Pr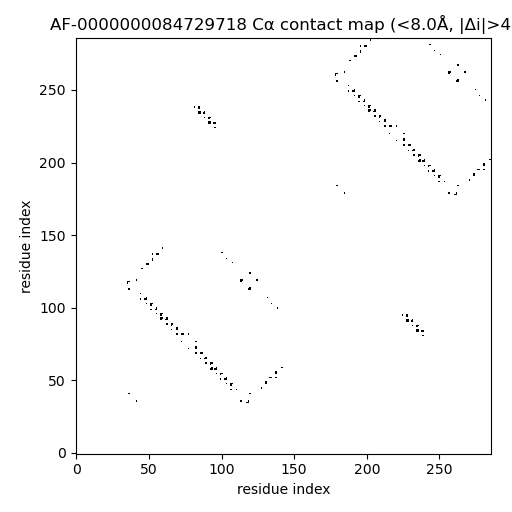otein AF-0000000084729718 (afdb_homodimer)

pLDDT: mean 76.55, std 30.05, range [16.41, 98.81]

Solvent-accessible surface area (backbone atoms only — not comparable to full-atom values): 17019 Å² total; per-residue (Å²): 138,79,84,76,80,74,84,77,83,73,92,72,80,71,90,78,76,82,71,76,77,74,75,77,73,74,69,75,66,72,71,61,76,75,65,48,57,49,77,63,51,50,50,52,52,51,52,52,48,53,48,42,46,50,51,46,49,50,44,51,52,51,31,50,53,47,48,53,47,47,55,52,39,56,73,69,65,56,56,68,68,56,52,52,38,46,50,50,32,36,51,40,40,51,67,60,40,62,62,48,51,51,52,41,52,53,53,51,50,54,52,51,53,36,50,75,70,61,43,58,50,81,88,46,46,63,61,50,51,53,49,52,51,53,43,49,52,61,64,56,66,77,112,139,82,80,77,80,75,82,73,84,81,76,86,81,82,86,83,83,83,75,76,74,75,72,72,69,72,66,74,69,70,73,62,76,76,67,50,58,48,77,62,52,50,49,51,53,52,52,52,47,52,49,42,46,50,52,48,48,51,44,51,51,52,32,49,54,47,49,52,47,46,54,52,40,57,74,70,64,57,54,68,67,55,53,52,39,47,51,50,33,36,52,42,40,53,65,58,40,62,63,46,52,50,54,41,52,53,52,49,51,54,53,49,50,36,50,75,70,60,43,58,50,82,86,46,47,64,60,50,51,54,49,52,52,51,44,51,53,62,62,56,66,77,110

Foldseek 3Di:
DDPPPCPDDDDDDDPDDPPPPPPCPVPPPPVPCPPLCPVVNLVVLLVVLVVLLVQLLVLVVVLVVLVVVLVVCVVVVHDPVVSVVSVVVSVVSVVSHPVSLVVNVVSLVVVVVSVVVVSADPVCVVVNVVSVVSNVVSNPVVD/DDPPPPPDDDDDDDDDDDDPDCPPPVPVPPVPCPPLCPVVNLVVLLVVLVVLLVQLLVLVVVLVVLVVVLVVCVVVVHDPVVSVVSVVVSVVSVVSHPVSLVVNVVSLVVVVVSVVVVSDDPVCVVVNVVSVVSNVVSNPVVD

Radius of gyration: 35.01 Å; Cα contacts (8 Å, |Δi|>4): 135; chains: 2; bounding box: 57×108×87 Å

Nearest PDB structures (foldseek):
  3mxz-assembly1_A  TM=8.195E-01  e=1.813E-03  Arabidopsis thaliana
  6b87-assembly1_A-2  TM=6.129E-01  e=1.663E+00  synthetic construct
  8i4v-assembly1_B  TM=7.128E-01  e=3.639E+00  Saccharomyces cerevisiae S288C
  6b87-assembly2_B-3  TM=5.956E-01  e=2.327E+00  synthetic construct
  3mxz-assembly1_A  TM=8.034E-01  e=2.056E-03  Arabidopsis thaliana

InterPro domains:
  IPR004226 Tubulin binding cofactor A [PF02970] (38-113)
  IPR004226 Tubulin binding cofactor A [PTHR21500] (36-116)
  IPR036126 Tubulin binding cofactor A superfamily [SSF46988] (38-113)

Secondary structure (DSSP, 8-state):
--------------------------------------HHHHHHHHHHHHHHHHHHHHHHHHHHHHHHHHHHHHHTT--HHHHHHHHHHHHHHHTTHHHHHHHHHHHHHHHHHHHHTT-S-HHHHHHHHHHHHHHHHHHHTT-/--------------------------------------HHHHHHHHHHHHHHHHHHHHHHHHHHHHHHHHHHHHHTT--HHHHHHHHHHHHHHHTTHHHHHHHHHHHHHHHHHHHHTT-S-HHHHHHHHHHHHHHHHHHHTT-

Sequence (286 aa):
MGLKLDFSEKQKSEMDSDDKNISSIHFSHSSGSSQAPSARELEIKIGTIKRLIRDLSVYKEELKTEEDRYLKWKEDGEDEYVLRKQKQVINECWRMIPDTERRLAYALEKLRQDQMEGKITEEDIFCVETMVKEAGIVIEHSRMGLKLDFSEKQKSEMDSDDKNISSIHFSHSSGSSQAPSARELEIKIGTIKRLIRDLSVYKEELKTEEDRYLKWKEDGEDEYVLRKQKQVINECWRMIPDTERRLAYALEKLRQDQMEGKITEEDIFCVETMVKEAGIVIEHSR

Structure (mmCIF, N/CA/C/O backbone):
data_AF-0000000084729718-model_v1
#
loop_
_entity.id
_entity.type
_entity.pdbx_description
1 polymer 'Tubulin-specific chaperone A'
#
loop_
_atom_site.group_PDB
_atom_site.id
_atom_site.type_symbol
_atom_site.label_atom_id
_atom_site.label_alt_id
_atom_site.label_comp_id
_atom_site.label_asym_id
_atom_site.label_entity_id
_atom_site.label_seq_id
_atom_site.pdbx_PDB_ins_code
_atom_site.Cartn_x
_atom_site.Cartn_y
_atom_site.Cartn_z
_atom_site.occupancy
_atom_site.B_iso_or_equiv
_atom_site.auth_seq_id
_atom_site.auth_comp_id
_atom_site.auth_asym_id
_atom_site.auth_atom_id
_atom_site.pdbx_PDB_model_num
ATOM 1 N N . MET A 1 1 ? 32.531 3.332 10.992 1 23.2 1 MET A N 1
ATOM 2 C CA . MET A 1 1 ? 33.781 4.055 10.977 1 23.2 1 MET A CA 1
ATOM 3 C C . MET A 1 1 ? 33.625 5.418 10.32 1 23.2 1 MET A C 1
ATOM 5 O O . MET A 1 1 ? 33.594 5.52 9.094 1 23.2 1 MET A O 1
ATOM 9 N N . GLY A 1 2 ? 32.781 6.398 11.039 1 23.17 2 GLY A N 1
ATOM 10 C CA . GLY A 1 2 ? 32 7.57 10.672 1 23.17 2 GLY A CA 1
ATOM 11 C C . GLY A 1 2 ? 32.875 8.781 10.352 1 23.17 2 GLY A C 1
ATOM 12 O O . GLY A 1 2 ? 33.75 9.156 11.141 1 23.17 2 GLY A O 1
ATOM 13 N N . LEU A 1 3 ? 33.156 8.961 9.055 1 21.31 3 LEU A N 1
ATOM 14 C CA . LEU A 1 3 ? 34.031 9.953 8.461 1 21.31 3 LEU A CA 1
ATOM 15 C C . LEU A 1 3 ? 33.656 11.359 8.938 1 21.31 3 LEU A C 1
ATOM 17 O O . LEU A 1 3 ? 32.625 11.891 8.562 1 21.31 3 LEU A O 1
ATOM 21 N N . LYS A 1 4 ? 34.125 11.711 10.172 1 27.23 4 LYS A N 1
ATOM 22 C CA . LYS A 1 4 ? 34 12.938 10.945 1 27.23 4 LYS A CA 1
ATOM 23 C C . LYS A 1 4 ? 34.656 14.117 10.242 1 27.23 4 LYS A C 1
ATOM 25 O O . LYS A 1 4 ? 35.875 14.195 10.195 1 27.23 4 LYS A O 1
ATOM 30 N N . LEU A 1 5 ? 34.188 14.539 8.977 1 23.78 5 LEU A N 1
ATOM 31 C CA . LEU A 1 5 ? 34.75 15.695 8.312 1 23.78 5 LEU A CA 1
ATOM 32 C C . LEU A 1 5 ? 34.719 16.922 9.227 1 23.78 5 LEU A C 1
ATOM 34 O O . LEU A 1 5 ? 33.656 17.281 9.742 1 23.78 5 LEU A O 1
ATOM 38 N N . ASP A 1 6 ? 35.906 17.422 9.781 1 20.91 6 ASP A N 1
ATOM 39 C CA . ASP A 1 6 ? 36.438 18.375 10.734 1 20.91 6 ASP A CA 1
ATOM 40 C C . ASP A 1 6 ? 36.312 19.812 10.211 1 20.91 6 ASP A C 1
ATOM 42 O O . ASP A 1 6 ? 37.219 20.297 9.5 1 20.91 6 ASP A O 1
ATOM 46 N N . PHE A 1 7 ? 35.281 20.125 9.352 1 23.95 7 PHE A N 1
ATOM 47 C CA . PHE A 1 7 ? 35.344 21.469 8.797 1 23.95 7 PHE A CA 1
ATOM 48 C C . PHE A 1 7 ? 35.438 22.516 9.906 1 23.95 7 PHE A C 1
ATOM 50 O O . PHE A 1 7 ? 34.438 22.766 10.602 1 23.95 7 PHE A O 1
ATOM 57 N N . SER A 1 8 ? 36.688 22.656 10.43 1 20.39 8 SER A N 1
ATOM 58 C CA . SER A 1 8 ? 37.188 23.406 11.586 1 20.39 8 SER A CA 1
ATOM 59 C C . SER A 1 8 ? 36.781 24.875 11.508 1 20.39 8 SER A C 1
ATOM 61 O O . SER A 1 8 ? 36.375 25.359 10.438 1 20.39 8 SER A O 1
ATOM 63 N N . GLU A 1 9 ? 37.406 25.859 12.469 1 19.8 9 GLU A N 1
ATOM 64 C CA . GLU A 1 9 ? 37.188 26.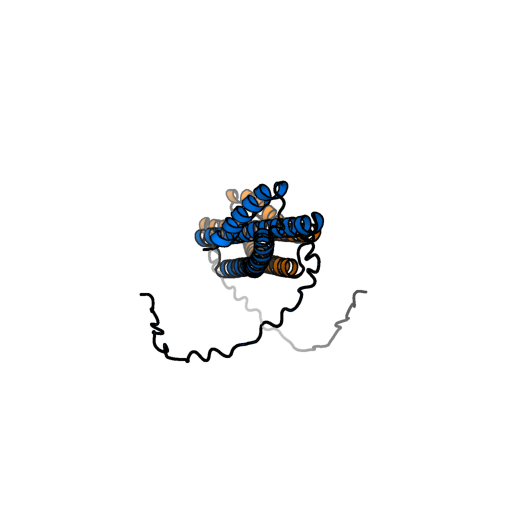766 13.594 1 19.8 9 GLU A CA 1
ATOM 65 C C . GLU A 1 9 ? 37.312 28.219 13.148 1 19.8 9 GLU A C 1
ATOM 67 O O . GLU A 1 9 ? 37 29.125 13.914 1 19.8 9 GLU A O 1
ATOM 72 N N . LYS A 1 10 ? 38 28.438 11.867 1 20.72 10 LYS A N 1
ATOM 73 C CA . LYS A 1 10 ? 38.938 29.531 12.164 1 20.72 10 LYS A CA 1
ATOM 74 C C . LYS A 1 10 ? 38.188 30.828 12.422 1 20.72 10 LYS A C 1
ATOM 76 O O . LYS A 1 10 ? 38.531 31.594 13.305 1 20.72 10 LYS A O 1
ATOM 81 N N . GLN A 1 11 ? 37.312 31.453 11.531 1 19.12 11 GLN A N 1
ATOM 82 C CA . GLN A 1 11 ? 37.594 32.844 11.188 1 19.12 11 GLN A CA 1
ATOM 83 C C . GLN A 1 11 ? 36.844 33.781 12.133 1 19.12 11 GLN A C 1
ATOM 85 O O . GLN A 1 11 ? 35.625 33.938 12.047 1 19.12 11 GLN A O 1
ATOM 90 N N . LYS A 1 12 ? 37.5 34.031 13.375 1 22.78 12 LYS A N 1
ATOM 91 C CA . LYS A 1 12 ? 36.906 34.719 14.5 1 22.78 12 LYS A CA 1
ATOM 92 C C . LYS A 1 12 ? 36.719 36.219 14.188 1 22.78 12 LYS A C 1
ATOM 94 O O . LYS A 1 12 ? 35.688 36.812 14.547 1 22.78 12 LYS A O 1
ATOM 99 N N . SER A 1 13 ? 37.656 36.906 13.43 1 20.8 13 SER A N 1
ATOM 100 C CA . SER A 1 13 ? 38.094 37.969 14.297 1 20.8 13 SER A CA 1
ATOM 101 C C . SER A 1 13 ? 37.062 39.094 14.375 1 20.8 13 SER A C 1
ATOM 103 O O . SER A 1 13 ? 36.625 39.469 15.469 1 20.8 13 SER A O 1
ATOM 105 N N . GLU A 1 14 ? 37.5 40.438 14.039 1 23.14 14 GLU A N 1
ATOM 106 C CA . GLU A 1 14 ? 37.719 41.688 14.805 1 23.14 14 GLU A CA 1
ATOM 107 C C . GLU A 1 14 ? 36.594 42.688 14.539 1 23.14 14 GLU A C 1
ATOM 109 O O . GLU A 1 14 ? 36.531 43.75 15.148 1 23.14 14 GLU A O 1
ATOM 114 N N . MET A 1 15 ? 35.531 42.375 13.734 1 24.39 15 MET A N 1
ATOM 115 C CA . MET A 1 15 ? 35.062 43.625 13.203 1 24.39 15 MET A CA 1
ATOM 116 C C . MET A 1 15 ? 34.5 44.531 14.32 1 24.39 15 MET A C 1
ATOM 118 O O . MET A 1 15 ? 33.75 44.062 15.172 1 24.39 15 MET A O 1
ATOM 122 N N . ASP A 1 16 ? 35.188 45.812 14.375 1 23.05 16 ASP A N 1
ATOM 123 C CA . ASP A 1 16 ? 35.188 47 15.203 1 23.05 16 ASP A CA 1
ATOM 124 C C . ASP A 1 16 ? 33.781 47.625 15.266 1 23.05 16 ASP A C 1
ATOM 126 O O . ASP A 1 16 ? 32.969 47.406 14.383 1 23.05 16 ASP A O 1
ATOM 130 N N . SER A 1 17 ? 33.625 48.344 16.359 1 23.45 17 SER A N 1
ATOM 131 C CA . SER A 1 17 ? 32.625 48.844 17.312 1 23.45 17 SER A CA 1
ATOM 132 C C . SER A 1 17 ? 31.875 50.062 16.766 1 23.45 17 SER A C 1
ATOM 134 O O . SER A 1 17 ? 31.406 50.906 17.516 1 23.45 17 SER A O 1
ATOM 136 N N . ASP A 1 18 ? 32.031 50.438 15.344 1 23.52 18 ASP A N 1
ATOM 137 C CA . ASP A 1 18 ? 31.641 51.844 15.289 1 23.52 18 ASP A CA 1
ATOM 138 C C . ASP A 1 18 ? 30.188 52.031 15.719 1 23.52 18 ASP A C 1
ATOM 140 O O . ASP A 1 18 ? 29.297 51.312 15.227 1 23.52 18 ASP A O 1
ATOM 144 N N . ASP A 1 19 ? 30.094 52.656 16.844 1 22.61 19 ASP A N 1
ATOM 145 C CA . ASP A 1 19 ? 28.953 53.031 17.672 1 22.61 19 ASP A CA 1
ATOM 146 C C . ASP A 1 19 ? 28.047 54.031 16.938 1 22.61 19 ASP A C 1
ATOM 148 O O . ASP A 1 19 ? 28.141 55.25 17.125 1 22.61 19 ASP A O 1
ATOM 152 N N . LYS A 1 20 ? 28.094 54.062 15.477 1 27.88 20 LYS A N 1
ATOM 153 C CA . LYS A 1 20 ? 27.328 55.25 15.039 1 27.88 20 LYS A CA 1
ATOM 154 C C . LYS A 1 20 ? 25.969 55.312 15.711 1 27.88 20 LYS A C 1
ATOM 156 O O . LYS A 1 20 ? 25.359 54.25 15.977 1 27.88 20 LYS A O 1
ATOM 161 N N . ASN A 1 21 ? 25.703 56.406 16.312 1 27.84 21 ASN A N 1
ATOM 162 C CA . ASN A 1 21 ? 24.641 57.031 17.078 1 27.84 21 ASN A CA 1
ATOM 163 C C . ASN A 1 21 ? 23.312 57 16.328 1 27.84 21 ASN A C 1
ATOM 165 O O . ASN A 1 21 ? 23.109 57.75 15.367 1 27.84 21 ASN A O 1
ATOM 169 N N . ILE A 1 22 ? 22.906 55.938 15.734 1 29.08 22 ILE A N 1
ATOM 170 C CA . ILE A 1 22 ? 21.672 56.062 14.984 1 29.08 22 ILE A CA 1
ATOM 171 C C . ILE A 1 22 ? 20.578 56.625 15.891 1 29.08 22 ILE A C 1
ATOM 173 O O . ILE A 1 22 ? 20.312 56.062 16.969 1 29.08 22 ILE A O 1
ATOM 177 N N . SER A 1 23 ? 20.375 57.969 15.695 1 30.39 23 SER A N 1
ATOM 178 C CA . SER A 1 23 ? 19.281 58.781 16.219 1 30.39 23 SER A CA 1
ATOM 179 C C . SER A 1 23 ? 17.953 58.031 16.141 1 30.39 23 SER A C 1
ATOM 181 O O . SER A 1 23 ? 17.734 57.219 15.234 1 30.39 23 SER A O 1
ATOM 183 N N . SER A 1 24 ? 17.312 57.969 17.328 1 26.25 24 SER A N 1
ATOM 184 C CA . SER A 1 24 ? 16.094 57.312 17.781 1 26.25 24 SER A CA 1
ATOM 185 C C . SER A 1 24 ? 14.891 57.781 16.969 1 26.25 24 SER A C 1
ATOM 187 O O . SER A 1 24 ? 14.422 58.906 17.125 1 26.25 24 SER A O 1
ATOM 189 N N . ILE A 1 25 ? 14.93 57.594 15.609 1 33.88 25 ILE A N 1
ATOM 190 C CA . ILE A 1 25 ? 13.648 57.938 15 1 33.88 25 ILE A CA 1
ATOM 191 C C . ILE A 1 25 ? 12.523 57.219 15.758 1 33.88 25 ILE A C 1
ATOM 193 O O . ILE A 1 25 ? 12.523 56 15.867 1 33.88 25 ILE A O 1
ATOM 197 N N . HIS A 1 26 ? 12.047 57.938 16.797 1 30.61 26 HIS A N 1
ATOM 198 C CA . HIS A 1 26 ? 10.844 57.406 17.422 1 30.61 26 HIS A CA 1
ATOM 199 C C . HIS A 1 26 ? 9.734 57.188 16.406 1 30.61 26 HIS A C 1
ATOM 201 O O . HIS A 1 26 ? 9.242 58.156 15.812 1 30.61 26 HIS A O 1
ATOM 207 N N . PHE A 1 27 ? 9.891 56.219 15.484 1 30.84 27 PHE A N 1
ATOM 208 C CA . PHE A 1 27 ? 8.688 55.906 14.734 1 30.84 27 PHE A CA 1
ATOM 209 C C . PHE A 1 27 ? 7.508 55.656 15.672 1 30.84 27 PHE A C 1
ATOM 211 O O . PHE A 1 27 ? 7.613 54.875 16.625 1 30.84 27 PHE A O 1
ATOM 218 N N . SER A 1 28 ? 6.699 56.688 15.938 1 33.5 28 SER A N 1
ATOM 219 C CA . SER A 1 28 ? 5.426 56.406 16.594 1 33.5 28 SER A CA 1
ATOM 220 C C . SER A 1 28 ? 4.715 55.219 15.969 1 33.5 28 SER A C 1
ATOM 222 O O . SER A 1 28 ? 4.535 55.156 14.75 1 33.5 28 SER A O 1
ATOM 224 N N . HIS A 1 29 ? 5.156 54.062 16.391 1 33.34 29 HIS A N 1
ATOM 225 C CA . HIS A 1 29 ? 4.383 52.875 16.031 1 33.34 29 HIS A CA 1
ATOM 226 C C . HIS A 1 29 ? 2.891 53.125 16.219 1 33.34 29 HIS A C 1
ATOM 228 O O . HIS A 1 29 ? 2.457 53.469 17.328 1 33.34 29 HIS A O 1
ATOM 234 N N . SER A 1 30 ? 2.271 53.875 15.352 1 32.47 30 SER A N 1
ATOM 235 C CA . SER A 1 30 ? 0.833 53.656 15.312 1 32.47 30 SER A CA 1
ATOM 236 C C . SER A 1 30 ? 0.508 52.188 15.57 1 32.47 30 SER A C 1
ATOM 238 O O . SER A 1 30 ? 1.104 51.281 14.961 1 32.47 30 SER A O 1
ATOM 240 N N . SER A 1 31 ? 0.459 51.875 16.875 1 33.19 31 SER A N 1
ATOM 241 C CA . SER A 1 31 ? 0.035 50.531 17.312 1 33.19 31 SER A CA 1
ATOM 242 C C . SER A 1 31 ? -1.052 49.969 16.406 1 33.19 31 SER A C 1
ATOM 244 O O . SER A 1 31 ? -2.195 50.438 16.438 1 33.19 31 SER A O 1
ATOM 246 N N . GLY A 1 32 ? -0.919 50.031 15.148 1 33.5 32 GLY A N 1
ATOM 247 C CA . GLY A 1 32 ? -1.874 49.188 14.445 1 33.5 32 GLY A CA 1
ATOM 248 C C . GLY A 1 32 ? -2.348 48 15.258 1 33.5 32 GLY A C 1
ATOM 249 O O . GLY A 1 32 ? -1.589 47.438 16.062 1 33.5 32 GLY A O 1
ATOM 250 N N . SER A 1 33 ? -3.516 48.062 15.875 1 36.97 33 SER A N 1
ATOM 251 C CA . SER A 1 33 ? -4.145 46.938 16.562 1 36.97 33 SER A CA 1
ATOM 252 C C . SER A 1 33 ? -3.697 45.625 15.969 1 36.97 33 SER A C 1
ATOM 254 O O . SER A 1 33 ? -3.969 45.312 14.797 1 36.97 33 SER A O 1
ATOM 256 N N . SER A 1 34 ? -2.426 45.312 15.93 1 40.72 34 SER A N 1
ATOM 257 C CA . SER A 1 34 ? -2.006 43.938 15.68 1 40.72 34 SER A CA 1
ATOM 258 C C . SER A 1 34 ? -3.041 42.938 16.188 1 40.72 34 SER A C 1
ATOM 260 O O . SER A 1 34 ? -3.164 42.719 17.406 1 40.72 34 SER A O 1
ATOM 262 N N . GLN A 1 35 ? -4.285 43.094 15.773 1 43.56 35 GLN A N 1
ATOM 263 C CA . GLN A 1 35 ? -5.465 42.375 16.203 1 43.56 35 GLN A CA 1
ATOM 264 C C . GLN A 1 35 ? -5.125 40.906 16.469 1 43.56 35 GLN A C 1
ATOM 266 O O . GLN A 1 35 ? -4.438 40.25 15.68 1 43.56 35 GLN A O 1
ATOM 271 N N . ALA A 1 36 ? -4.816 40.438 17.641 1 50.06 36 ALA A N 1
ATOM 272 C CA . ALA A 1 36 ? -4.793 39.031 18.109 1 50.06 36 ALA A CA 1
ATOM 273 C C . ALA A 1 36 ? -5.527 38.125 17.156 1 50.06 36 ALA A C 1
ATOM 275 O O . ALA A 1 36 ? -6.512 38.5 16.516 1 50.06 36 ALA A O 1
ATOM 276 N N . PRO A 1 37 ? -4.867 37.25 16.359 1 55.53 37 PRO A N 1
ATOM 277 C CA . PRO A 1 37 ? -5.781 36.406 15.586 1 55.53 37 PRO A CA 1
ATOM 278 C C . PRO A 1 37 ? -7.148 36.25 16.25 1 55.53 37 PRO A C 1
ATOM 280 O O . PRO A 1 37 ? -7.23 36.094 17.469 1 55.53 37 PRO A O 1
ATOM 283 N N . SER A 1 38 ? -8.188 36.844 15.594 1 74.62 38 SER A N 1
ATOM 284 C CA . SER A 1 38 ? -9.547 36.625 16.062 1 74.62 38 SER A CA 1
ATOM 285 C C . SER A 1 38 ? -9.75 35.188 16.484 1 74.62 38 SER A C 1
ATOM 287 O O . SER A 1 38 ? -8.945 34.312 16.141 1 74.62 38 SER A O 1
ATOM 289 N N . ALA A 1 39 ? -10.414 35.031 17.547 1 78.12 39 ALA A N 1
ATOM 290 C CA . ALA A 1 39 ? -10.844 33.719 18 1 78.12 39 ALA A CA 1
ATOM 291 C C . ALA A 1 39 ? -11.062 32.781 16.812 1 78.12 39 ALA A C 1
ATOM 293 O O . ALA A 1 39 ? -10.672 31.594 16.859 1 78.12 39 ALA A O 1
ATOM 294 N N . ARG A 1 40 ? -11.422 33.406 15.727 1 87.81 40 ARG A N 1
ATOM 295 C CA . ARG A 1 40 ? -11.703 32.625 14.531 1 87.81 40 ARG A CA 1
ATOM 296 C C . ARG A 1 40 ? -10.406 32.219 13.828 1 87.81 40 ARG A C 1
ATOM 298 O O . ARG A 1 40 ? -10.281 31.094 13.352 1 87.81 40 ARG A O 1
ATOM 305 N N . GLU A 1 41 ? -9.422 33.156 13.727 1 90.25 41 GLU A N 1
ATOM 306 C CA . GLU A 1 41 ? -8.148 32.875 13.07 1 90.25 41 GLU A CA 1
ATOM 307 C C . GLU A 1 41 ? -7.398 31.766 13.797 1 90.25 41 GLU A C 1
ATOM 309 O O . GLU A 1 41 ? -6.793 30.891 13.164 1 90.25 41 GLU A O 1
ATOM 314 N N . LEU A 1 42 ? -7.449 31.812 15.102 1 91.81 42 LEU A N 1
ATOM 315 C CA . LEU A 1 42 ? -6.797 30.766 15.898 1 91.81 42 LEU A CA 1
ATOM 316 C C . LEU A 1 42 ? -7.445 29.406 15.664 1 91.81 42 LEU A C 1
ATOM 318 O O . LEU A 1 42 ? -6.754 28.391 15.562 1 91.81 42 LEU A O 1
ATOM 322 N N . GLU A 1 43 ? -8.734 29.453 15.547 1 91.19 43 GLU A N 1
ATOM 323 C CA . GLU A 1 43 ? -9.477 28.219 15.289 1 91.19 43 GLU A CA 1
ATOM 324 C C . GLU A 1 43 ? -9.062 27.578 13.969 1 91.19 43 GLU A C 1
ATOM 326 O O . GLU A 1 43 ? -8.875 26.375 13.883 1 91.19 43 GLU A O 1
ATOM 331 N N . ILE A 1 44 ? -8.828 28.359 12.953 1 95 44 ILE A N 1
ATOM 332 C CA . ILE A 1 44 ? -8.43 27.859 11.641 1 95 44 ILE A CA 1
ATOM 333 C C . ILE A 1 44 ? -7.027 27.266 11.711 1 95 44 ILE A C 1
ATOM 335 O O . ILE A 1 44 ? -6.766 26.203 11.141 1 95 44 ILE A O 1
ATOM 339 N N . LYS A 1 45 ? -6.195 27.953 12.406 1 94.81 45 LYS A N 1
ATOM 340 C CA . LYS A 1 45 ? -4.824 27.469 12.555 1 94.81 45 LYS A CA 1
ATOM 341 C C . LYS A 1 45 ? -4.797 26.125 13.273 1 94.81 45 LYS A C 1
ATOM 343 O O . LYS A 1 45 ? -4.086 25.203 12.852 1 94.81 45 LYS A O 1
ATOM 348 N N . ILE A 1 46 ? -5.559 26.016 14.305 1 94.62 46 ILE A N 1
ATOM 349 C CA . ILE A 1 46 ? -5.621 24.781 15.078 1 94.62 46 ILE A CA 1
ATOM 350 C C . ILE A 1 46 ? -6.168 23.656 14.211 1 94.62 46 ILE A C 1
ATOM 352 O O . ILE A 1 46 ? -5.641 22.531 14.219 1 94.62 46 ILE A O 1
ATOM 356 N N . GLY A 1 47 ? -7.211 23.906 13.43 1 95.56 47 GLY A N 1
ATOM 357 C CA . GLY A 1 47 ? -7.77 22.922 12.508 1 95.56 47 GLY A CA 1
ATOM 358 C C . GLY A 1 47 ? -6.762 22.422 11.5 1 95.56 47 GLY A C 1
ATOM 359 O O . GLY A 1 47 ? -6.672 21.219 11.25 1 95.56 47 GLY A O 1
ATOM 360 N N . THR A 1 48 ? -6.039 23.344 10.93 1 96.56 48 THR A N 1
ATOM 361 C CA . THR A 1 48 ? -5.02 22.984 9.945 1 96.56 48 THR A CA 1
ATOM 362 C C . THR A 1 48 ? -3.967 22.078 10.562 1 96.56 48 THR A C 1
ATOM 364 O O . THR A 1 48 ? -3.59 21.062 9.969 1 96.56 48 THR A O 1
ATOM 367 N N . ILE A 1 49 ? -3.494 22.344 11.727 1 97.81 49 ILE A N 1
ATOM 368 C CA . ILE A 1 49 ? -2.455 21.562 12.383 1 97.81 49 ILE A CA 1
ATOM 369 C C . ILE A 1 49 ? -2.998 20.172 12.727 1 97.81 49 ILE A C 1
ATOM 371 O O . ILE A 1 49 ? -2.312 19.156 12.531 1 97.81 49 ILE A O 1
ATOM 375 N N . LYS A 1 50 ? -4.246 20.109 13.164 1 96.81 50 LYS A N 1
ATOM 376 C CA . LYS A 1 50 ? -4.863 18.812 13.469 1 96.81 50 LYS A CA 1
ATOM 377 C C . LYS A 1 50 ? -4.949 17.938 12.219 1 96.81 50 LYS A C 1
ATOM 379 O O . LYS A 1 50 ? -4.676 16.734 12.273 1 96.81 50 LYS A O 1
ATOM 384 N N . ARG A 1 51 ? -5.273 18.562 11.148 1 96.5 51 ARG A N 1
ATOM 385 C CA . ARG A 1 51 ? -5.355 17.828 9.891 1 96.5 51 ARG A CA 1
ATOM 386 C C . ARG A 1 51 ? -3.984 17.312 9.469 1 96.5 51 ARG A C 1
ATOM 388 O O . ARG A 1 51 ? -3.854 16.172 9.047 1 96.5 51 ARG A O 1
ATOM 395 N N . LEU A 1 52 ? -3.01 18.125 9.57 1 97.44 52 LEU A N 1
ATOM 396 C CA . LEU A 1 52 ? -1.659 17.75 9.172 1 97.44 52 LEU A CA 1
ATOM 397 C C . LEU A 1 52 ? -1.119 16.641 10.07 1 97.44 52 LEU A C 1
ATOM 399 O O . LEU A 1 52 ? -0.427 15.734 9.594 1 97.44 52 LEU A O 1
ATOM 403 N N . ILE A 1 53 ? -1.43 16.703 11.344 1 97.75 53 ILE A N 1
ATOM 404 C CA . ILE A 1 53 ? -1.022 15.641 12.266 1 97.75 53 ILE A CA 1
ATOM 405 C C . ILE A 1 53 ? -1.659 14.32 11.844 1 97.75 53 ILE A C 1
ATOM 407 O O . ILE A 1 53 ? -0.98 13.289 11.773 1 97.75 53 ILE A O 1
ATOM 411 N N . ARG A 1 54 ? -2.887 14.312 11.508 1 96.81 54 ARG A N 1
ATOM 412 C CA . ARG A 1 54 ? -3.594 13.109 11.07 1 96.81 54 ARG A CA 1
ATOM 413 C C . ARG A 1 54 ? -2.998 12.57 9.773 1 96.81 54 ARG A C 1
ATOM 415 O O . ARG A 1 54 ? -2.715 11.375 9.664 1 96.81 54 ARG A O 1
ATOM 422 N N . ASP A 1 55 ? -2.855 13.477 8.836 1 96.94 55 ASP A N 1
ATOM 423 C CA . ASP A 1 55 ? -2.311 13.07 7.547 1 96.94 55 ASP A CA 1
ATOM 424 C C . ASP A 1 55 ? -0.943 12.414 7.711 1 96.94 55 ASP A C 1
ATOM 426 O O . ASP A 1 55 ? -0.707 11.32 7.191 1 96.94 55 ASP A O 1
ATOM 430 N N . LEU A 1 56 ? -0.133 13.031 8.438 1 97.31 56 LEU A N 1
ATOM 431 C CA . LEU A 1 56 ? 1.222 12.523 8.625 1 97.31 56 LEU A CA 1
ATOM 432 C C . LEU A 1 56 ? 1.204 11.172 9.336 1 97.31 56 LEU A C 1
ATOM 434 O O . LEU A 1 56 ? 1.914 10.25 8.93 1 97.31 56 LEU A O 1
ATOM 438 N N . SER A 1 57 ? 0.418 11.047 10.359 1 97.44 57 SER A N 1
ATOM 439 C CA . SER A 1 57 ? 0.303 9.789 11.086 1 97.44 57 SER A CA 1
ATOM 440 C C . SER A 1 57 ? -0.162 8.664 10.164 1 97.44 57 SER A C 1
ATOM 442 O O . SER A 1 57 ? 0.397 7.562 10.195 1 97.44 57 SER A O 1
ATOM 444 N N . VAL A 1 58 ? -1.11 8.961 9.344 1 96.69 58 VAL A N 1
ATOM 445 C CA . VAL A 1 58 ? -1.673 7.98 8.422 1 96.69 58 VAL A CA 1
ATOM 446 C C . VAL A 1 58 ? -0.618 7.574 7.395 1 96.69 58 VAL A C 1
ATOM 448 O O . VAL A 1 58 ? -0.439 6.383 7.121 1 96.69 58 VAL A O 1
ATOM 451 N N . TYR A 1 59 ? 0.104 8.531 6.867 1 97.56 59 TYR A N 1
ATOM 452 C CA . TYR A 1 59 ? 1.112 8.227 5.855 1 97.56 59 TYR A CA 1
ATOM 453 C C . TYR A 1 59 ? 2.229 7.371 6.441 1 97.56 59 TYR A C 1
ATOM 455 O O . TYR A 1 59 ? 2.713 6.441 5.789 1 97.56 59 TYR A O 1
ATOM 463 N N . LYS A 1 60 ? 2.566 7.633 7.625 1 97.75 60 LYS A N 1
ATOM 464 C CA . LYS A 1 60 ? 3.623 6.863 8.273 1 97.75 60 LYS A CA 1
ATOM 465 C C . LYS A 1 60 ? 3.154 5.445 8.594 1 97.75 60 LYS A C 1
ATOM 467 O O . LYS A 1 60 ? 3.918 4.488 8.453 1 97.75 60 LYS A O 1
ATOM 472 N N . GLU A 1 61 ? 1.939 5.348 9 1 97.38 61 GLU A N 1
ATOM 473 C CA . GLU A 1 61 ? 1.382 4.016 9.234 1 97.38 61 GLU A CA 1
ATOM 474 C C . GLU A 1 61 ? 1.337 3.205 7.941 1 97.38 61 GLU A C 1
ATOM 476 O O . GLU A 1 61 ? 1.653 2.014 7.941 1 97.38 61 GLU A O 1
ATOM 481 N N . GLU A 1 62 ? 0.914 3.857 6.863 1 97.44 62 GLU A N 1
ATOM 482 C CA . GLU A 1 62 ? 0.904 3.191 5.562 1 97.44 62 GLU A CA 1
ATOM 483 C C . GLU A 1 62 ? 2.305 2.734 5.168 1 97.44 62 GLU A C 1
ATOM 485 O O . GLU A 1 62 ? 2.486 1.607 4.703 1 97.44 62 GLU A O 1
ATOM 490 N N . LEU A 1 63 ? 3.266 3.57 5.344 1 98.19 63 LEU A N 1
ATOM 491 C CA . LEU A 1 63 ? 4.648 3.238 5.027 1 98.19 63 LEU A CA 1
ATOM 492 C C . LEU A 1 63 ? 5.109 2.014 5.812 1 98.19 63 LEU A C 1
ATOM 494 O O . LEU A 1 63 ? 5.672 1.079 5.238 1 98.19 63 LEU A O 1
ATOM 498 N N . LYS A 1 64 ? 4.844 2.039 7.043 1 98.12 64 LYS A N 1
ATOM 499 C CA . LYS A 1 64 ? 5.234 0.917 7.887 1 98.12 64 LYS A CA 1
ATOM 500 C C . LYS A 1 64 ? 4.566 -0.377 7.43 1 98.12 64 LYS A C 1
ATOM 502 O O . LYS A 1 64 ? 5.203 -1.432 7.395 1 98.12 64 LYS A O 1
ATOM 507 N N . THR A 1 65 ? 3.324 -0.326 7.082 1 97.94 65 THR A N 1
ATOM 508 C CA . THR A 1 65 ? 2.584 -1.488 6.602 1 97.94 65 THR A CA 1
ATOM 509 C C . THR A 1 65 ? 3.24 -2.074 5.355 1 97.94 65 THR A C 1
ATOM 511 O O . THR A 1 65 ? 3.418 -3.289 5.254 1 97.94 65 THR A O 1
ATOM 514 N N . GLU A 1 66 ? 3.625 -1.2 4.43 1 98.31 66 GLU A N 1
ATOM 515 C CA . GLU A 1 66 ? 4.254 -1.656 3.193 1 98.31 66 GLU A CA 1
ATOM 516 C C . GLU A 1 66 ? 5.66 -2.191 3.455 1 98.31 66 GLU A C 1
ATOM 518 O O . GLU A 1 66 ? 6.098 -3.143 2.805 1 98.31 66 GLU A O 1
ATOM 523 N N . GLU A 1 67 ? 6.336 -1.589 4.379 1 98.56 67 GLU A N 1
ATOM 524 C CA . GLU A 1 67 ? 7.648 -2.088 4.766 1 98.56 67 GLU A CA 1
ATOM 525 C C . GLU A 1 67 ? 7.551 -3.477 5.395 1 98.56 67 GLU A C 1
ATOM 527 O O . GLU A 1 67 ? 8.344 -4.363 5.078 1 98.56 67 GLU A O 1
ATOM 532 N N . ASP A 1 68 ? 6.633 -3.639 6.27 1 98.56 68 ASP A N 1
ATOM 533 C CA . ASP A 1 68 ? 6.41 -4.941 6.891 1 98.56 68 ASP A CA 1
ATOM 534 C C . ASP A 1 68 ? 6.035 -5.992 5.848 1 98.56 68 ASP A C 1
ATOM 536 O O . ASP A 1 68 ? 6.465 -7.145 5.938 1 98.56 68 ASP A O 1
ATOM 540 N N . ARG A 1 69 ? 5.324 -5.59 4.867 1 98.06 69 ARG A N 1
ATOM 541 C CA . ARG A 1 69 ? 4.957 -6.492 3.779 1 98.06 69 ARG A CA 1
ATOM 542 C C . ARG A 1 69 ? 6.188 -6.941 2.998 1 98.06 69 ARG A C 1
ATOM 544 O O . ARG A 1 69 ? 6.32 -8.117 2.664 1 98.06 69 ARG A O 1
ATOM 551 N N . TYR A 1 70 ? 6.996 -6.031 2.777 1 98.69 70 TYR A N 1
ATOM 552 C CA . TYR A 1 70 ? 8.242 -6.355 2.088 1 98.69 70 TYR A CA 1
ATOM 553 C C . TYR A 1 70 ? 9.031 -7.414 2.85 1 98.69 70 TYR A C 1
ATOM 555 O O . TYR A 1 70 ? 9.5 -8.391 2.26 1 98.69 70 TYR A O 1
ATOM 563 N N . LEU A 1 71 ? 9.188 -7.195 4.09 1 98.5 71 LEU A N 1
ATOM 564 C CA . LEU A 1 71 ? 9.945 -8.133 4.914 1 98.5 71 LEU A CA 1
ATOM 565 C C . LEU A 1 71 ? 9.297 -9.508 4.914 1 98.5 71 LEU A C 1
ATOM 567 O O . LEU A 1 71 ? 9.977 -10.531 4.797 1 98.5 71 LEU A O 1
ATOM 571 N N . LYS A 1 72 ? 8 -9.531 5.016 1 98 72 LYS A N 1
ATOM 572 C CA . LYS A 1 72 ? 7.258 -10.789 4.988 1 98 72 LYS A CA 1
ATOM 573 C C . LYS A 1 72 ? 7.445 -11.5 3.652 1 98 72 LYS A C 1
ATOM 575 O O . LYS A 1 72 ? 7.691 -12.711 3.619 1 98 72 LYS A O 1
ATOM 580 N N . TRP A 1 73 ? 7.395 -10.758 2.516 1 97.5 73 TRP A N 1
ATOM 581 C CA . TRP A 1 73 ? 7.531 -11.352 1.189 1 97.5 73 TRP A CA 1
ATOM 582 C C . TRP A 1 73 ? 8.953 -11.859 0.96 1 97.5 73 TRP A C 1
ATOM 584 O O . TRP A 1 73 ? 9.156 -12.906 0.338 1 97.5 73 TRP A O 1
ATOM 594 N N . LYS A 1 74 ? 9.836 -11.141 1.503 1 97.81 74 LYS A N 1
ATOM 595 C CA . LYS A 1 74 ? 11.227 -11.57 1.427 1 97.81 74 LYS A CA 1
ATOM 596 C C . LYS A 1 74 ? 11.438 -12.891 2.166 1 97.81 74 LYS A C 1
ATOM 598 O O . LYS A 1 74 ? 12.07 -13.805 1.641 1 97.81 74 LYS A O 1
ATOM 603 N N . GLU A 1 75 ? 10.867 -12.992 3.328 1 97.5 75 GLU A N 1
ATOM 604 C CA . GLU A 1 75 ? 10.953 -14.211 4.141 1 97.5 75 GLU A CA 1
ATOM 605 C C . GLU A 1 75 ? 10.242 -15.375 3.457 1 97.5 75 GLU A C 1
ATOM 607 O O . GLU A 1 75 ? 10.688 -16.516 3.561 1 97.5 75 GLU A O 1
ATOM 612 N N . ASP A 1 76 ? 9.266 -15.078 2.707 1 94.94 76 ASP A N 1
ATOM 613 C CA . ASP A 1 76 ? 8.469 -16.109 2.031 1 94.94 76 ASP A CA 1
ATOM 614 C C . ASP A 1 76 ? 9.125 -16.531 0.721 1 94.94 76 ASP A C 1
ATOM 616 O O . ASP A 1 76 ? 8.641 -17.438 0.047 1 94.94 76 ASP A O 1
ATOM 620 N N . GLY A 1 77 ? 10.156 -15.906 0.332 1 94.94 77 GLY A N 1
ATOM 621 C CA . GLY A 1 77 ? 10.883 -16.297 -0.865 1 94.94 77 GLY A CA 1
ATOM 622 C C . GLY A 1 77 ? 10.219 -15.828 -2.146 1 94.94 77 GLY A C 1
ATOM 623 O O . GLY A 1 77 ? 10.242 -16.531 -3.154 1 94.94 77 GLY A O 1
ATOM 624 N N . GLU A 1 78 ? 9.594 -14.641 -2.064 1 94.75 78 GLU A N 1
ATOM 625 C CA . GLU A 1 78 ? 8.977 -14.062 -3.252 1 94.75 78 GLU A CA 1
ATOM 626 C C . GLU A 1 78 ? 10.016 -13.727 -4.312 1 94.75 78 GLU A C 1
ATOM 628 O O . GLU A 1 78 ? 11.195 -13.562 -3.996 1 94.75 78 GLU A O 1
ATOM 633 N N . ASP A 1 79 ? 9.617 -13.633 -5.574 1 93.25 79 ASP A N 1
ATOM 634 C CA . ASP A 1 79 ? 10.516 -13.375 -6.695 1 93.25 79 ASP A CA 1
ATOM 635 C C . ASP A 1 79 ? 11.133 -11.984 -6.602 1 93.25 79 ASP A C 1
ATOM 637 O O . ASP A 1 79 ? 10.5 -11.055 -6.078 1 93.25 79 ASP A O 1
ATOM 641 N N . GLU A 1 80 ? 12.266 -11.891 -7.16 1 96.31 80 GLU A N 1
ATOM 642 C CA . GLU A 1 80 ? 13.023 -10.648 -7.098 1 96.31 80 GLU A CA 1
ATOM 643 C C . GLU A 1 80 ? 12.258 -9.508 -7.766 1 96.31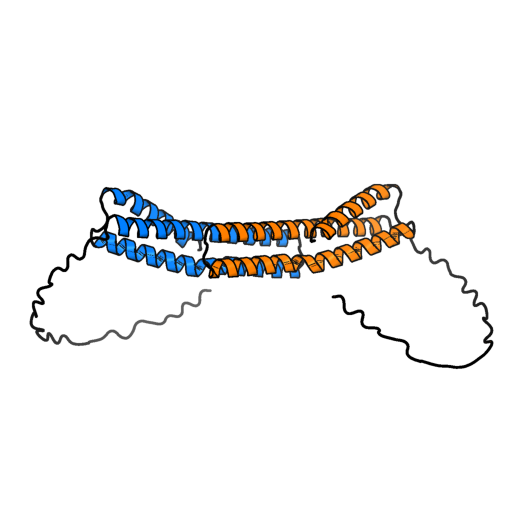 80 GLU A C 1
ATOM 645 O O . GLU A 1 80 ? 12.32 -8.359 -7.309 1 96.31 80 GLU A O 1
ATOM 650 N N . TYR A 1 81 ? 11.641 -9.781 -8.805 1 96.38 81 TYR A N 1
ATOM 651 C CA . TYR A 1 81 ? 10.867 -8.773 -9.508 1 96.38 81 TYR A CA 1
ATOM 652 C C . TYR A 1 81 ? 9.789 -8.18 -8.609 1 96.38 81 TYR A C 1
ATOM 654 O O . TYR A 1 81 ? 9.656 -6.957 -8.508 1 96.38 81 TYR A O 1
ATOM 662 N N . VAL A 1 82 ? 9.023 -9.039 -7.934 1 96.5 82 VAL A N 1
ATOM 663 C CA . VAL A 1 82 ? 7.953 -8.609 -7.039 1 96.5 82 VAL A CA 1
ATOM 664 C C . VAL A 1 82 ? 8.531 -7.781 -5.895 1 96.5 82 VAL A C 1
ATOM 666 O O . VAL A 1 82 ? 7.98 -6.742 -5.527 1 96.5 82 VAL A O 1
ATOM 669 N N . LEU A 1 83 ? 9.641 -8.234 -5.363 1 97.94 83 LEU A N 1
ATOM 670 C CA . LEU A 1 83 ? 10.289 -7.508 -4.277 1 97.94 83 LEU A CA 1
ATOM 671 C C . LEU A 1 83 ? 10.727 -6.121 -4.738 1 97.94 83 LEU A C 1
ATOM 673 O O . LEU A 1 83 ? 10.617 -5.148 -3.992 1 97.94 83 LEU A O 1
ATOM 677 N N . ARG A 1 84 ? 11.227 -6.043 -5.934 1 98.06 84 ARG A N 1
ATOM 678 C CA . ARG A 1 84 ? 11.609 -4.746 -6.488 1 98.06 84 ARG A CA 1
ATOM 679 C C . ARG A 1 84 ? 10.398 -3.834 -6.633 1 98.06 84 ARG A C 1
ATOM 681 O O . ARG A 1 84 ? 10.461 -2.646 -6.305 1 98.06 84 ARG A O 1
ATOM 688 N N . LYS A 1 85 ? 9.32 -4.457 -7.066 1 97.69 85 LYS A N 1
ATOM 689 C CA . LYS A 1 85 ? 8.094 -3.674 -7.191 1 97.69 85 LYS A CA 1
ATOM 690 C C . LYS A 1 85 ? 7.605 -3.193 -5.824 1 97.69 85 LYS A C 1
ATOM 692 O O . LYS A 1 85 ? 7.191 -2.041 -5.68 1 97.69 85 LYS A O 1
ATOM 697 N N . GLN A 1 86 ? 7.676 -4.004 -4.852 1 98.5 86 GLN A N 1
ATOM 698 C CA . GLN A 1 86 ? 7.254 -3.617 -3.508 1 98.5 86 GLN A CA 1
ATOM 699 C C . GLN A 1 86 ? 8.133 -2.496 -2.959 1 98.5 86 GLN A C 1
ATOM 701 O O . GLN A 1 86 ? 7.645 -1.605 -2.258 1 98.5 86 GLN A O 1
ATOM 706 N N . LYS A 1 87 ? 9.422 -2.492 -3.281 1 98.75 87 LYS A N 1
ATOM 707 C CA . LYS A 1 87 ? 10.297 -1.394 -2.891 1 98.75 87 LYS A CA 1
ATOM 708 C C . LYS A 1 87 ? 9.867 -0.085 -3.545 1 98.75 87 LYS A C 1
ATOM 710 O O . LYS A 1 87 ? 9.93 0.977 -2.92 1 98.75 87 LYS A O 1
ATOM 715 N N . GLN A 1 88 ? 9.422 -0.165 -4.742 1 98.62 88 GLN A N 1
ATOM 716 C CA . GLN A 1 88 ? 8.898 1.025 -5.402 1 98.62 88 GLN A CA 1
ATOM 717 C C . GLN A 1 88 ? 7.637 1.526 -4.711 1 98.62 88 GLN A C 1
ATOM 719 O O . GLN A 1 88 ? 7.453 2.734 -4.539 1 98.62 88 GLN A O 1
ATOM 724 N N . VAL A 1 89 ? 6.797 0.567 -4.352 1 98.69 89 VAL A N 1
ATOM 725 C CA . VAL A 1 89 ? 5.602 0.919 -3.596 1 98.69 89 VAL A CA 1
ATOM 726 C C . VAL A 1 89 ? 5.996 1.659 -2.318 1 98.69 89 VAL A C 1
ATOM 728 O O . VAL A 1 89 ? 5.422 2.703 -1.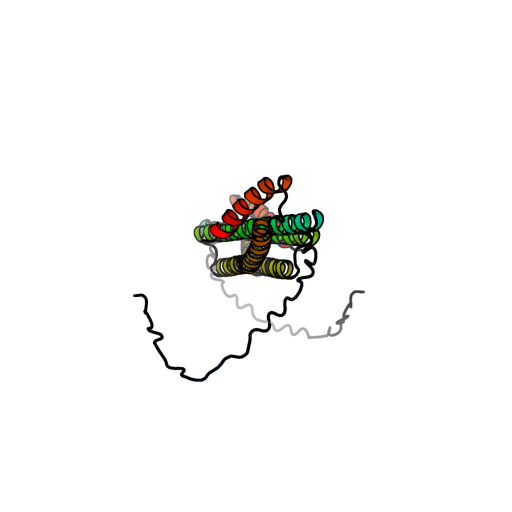996 1 98.69 89 VAL A O 1
ATOM 731 N N . ILE A 1 90 ? 7.004 1.169 -1.607 1 98.75 90 ILE A N 1
ATOM 732 C CA . ILE A 1 90 ? 7.496 1.764 -0.37 1 98.75 90 ILE A CA 1
ATOM 733 C C . ILE A 1 90 ? 8.016 3.172 -0.646 1 98.75 90 ILE A C 1
ATOM 735 O O . ILE A 1 90 ? 7.715 4.109 0.097 1 98.75 90 ILE A O 1
ATOM 739 N N . ASN A 1 91 ? 8.727 3.305 -1.72 1 98.5 91 ASN A N 1
ATOM 740 C CA . ASN A 1 91 ? 9.273 4.613 -2.078 1 98.5 91 ASN A CA 1
ATO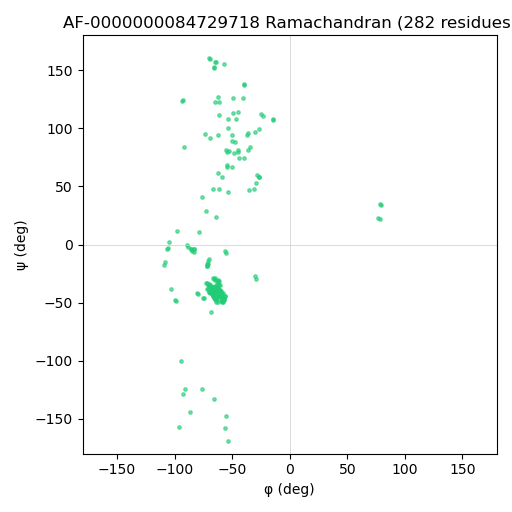M 741 C C . ASN A 1 91 ? 8.156 5.621 -2.355 1 98.5 91 ASN A C 1
ATOM 743 O O . ASN A 1 91 ? 8.25 6.781 -1.952 1 98.5 91 ASN A O 1
ATOM 747 N N . GLU A 1 92 ? 7.109 5.156 -2.998 1 98.44 92 GLU A N 1
ATOM 748 C CA . GLU A 1 92 ? 5.996 6.059 -3.285 1 98.44 92 GLU A CA 1
ATOM 749 C C . GLU A 1 92 ? 5.277 6.477 -2.006 1 98.44 92 GLU A C 1
ATOM 751 O O . GLU A 1 92 ? 4.848 7.621 -1.875 1 98.44 92 GLU A O 1
ATOM 756 N N . CYS A 1 93 ? 5.164 5.578 -1.057 1 98.06 93 CYS A N 1
ATOM 757 C CA . CYS A 1 93 ? 4.59 5.914 0.242 1 98.06 93 CYS A CA 1
ATOM 758 C C . CYS A 1 93 ? 5.461 6.926 0.978 1 98.06 93 CYS A C 1
ATOM 760 O O . CYS A 1 93 ? 4.953 7.898 1.54 1 98.06 93 CYS A O 1
ATOM 762 N N . TRP A 1 94 ? 6.816 6.715 0.9 1 98.12 94 TRP A N 1
ATOM 763 C CA . TRP A 1 94 ? 7.762 7.586 1.589 1 98.12 94 TRP A CA 1
ATOM 764 C C . TRP A 1 94 ? 7.668 9.016 1.062 1 98.12 94 TRP A C 1
ATOM 766 O O . TRP A 1 94 ? 7.785 9.977 1.829 1 98.12 94 TRP A O 1
ATOM 776 N N . ARG A 1 95 ? 7.344 9.195 -0.132 1 97.69 95 ARG A N 1
ATOM 777 C CA . ARG A 1 95 ? 7.367 10.5 -0.79 1 97.69 95 ARG A CA 1
ATOM 778 C C . ARG A 1 95 ? 6.242 11.391 -0.274 1 97.69 95 ARG A C 1
ATOM 780 O O . ARG A 1 95 ? 6.27 12.609 -0.473 1 97.69 95 ARG A O 1
ATOM 787 N N . MET A 1 96 ? 5.242 10.805 0.393 1 96.69 96 MET A N 1
ATOM 788 C CA . MET A 1 96 ? 4.129 11.594 0.898 1 96.69 96 MET A CA 1
ATOM 789 C C . MET A 1 96 ? 4.477 12.234 2.238 1 96.69 96 MET A C 1
ATOM 791 O O . MET A 1 96 ? 3.742 13.094 2.73 1 96.69 96 MET A O 1
ATOM 795 N N . ILE A 1 97 ? 5.598 11.961 2.756 1 97.56 97 ILE A N 1
ATOM 796 C CA . ILE A 1 97 ? 5.863 12.258 4.16 1 97.56 97 ILE A CA 1
ATOM 797 C C . ILE A 1 97 ? 6.66 13.555 4.27 1 97.56 97 ILE A C 1
ATOM 799 O O . ILE A 1 97 ? 6.285 14.453 5.023 1 97.56 97 ILE A O 1
ATOM 803 N N . PRO A 1 98 ? 7.727 13.766 3.516 1 96.88 98 PRO A N 1
ATOM 804 C CA . PRO A 1 98 ? 8.617 14.898 3.766 1 96.88 98 PRO A CA 1
ATOM 805 C C . PRO A 1 98 ? 7.898 16.25 3.656 1 96.88 98 PRO A C 1
ATOM 807 O O . PRO A 1 98 ? 8.062 17.109 4.523 1 96.88 98 PRO A O 1
ATOM 810 N N . ASP A 1 99 ? 7.086 16.406 2.645 1 94.94 99 ASP A N 1
ATOM 811 C CA . ASP A 1 99 ? 6.395 17.688 2.475 1 94.94 99 ASP A CA 1
ATOM 812 C C . ASP A 1 99 ? 5.383 17.922 3.598 1 94.94 99 ASP A C 1
ATOM 814 O O . ASP A 1 99 ? 5.258 19.031 4.105 1 94.94 99 ASP A O 1
ATOM 818 N N . THR A 1 100 ? 4.754 16.875 3.961 1 96.44 100 THR A N 1
ATOM 819 C CA . THR A 1 100 ? 3.775 16.984 5.039 1 96.44 100 THR A CA 1
ATOM 820 C C . THR A 1 100 ? 4.457 17.359 6.352 1 96.44 100 THR A C 1
ATOM 822 O O . THR A 1 100 ? 3.947 18.188 7.105 1 96.44 100 THR A O 1
ATOM 825 N N . GLU A 1 101 ? 5.613 16.781 6.566 1 96.94 101 GLU A N 1
ATOM 826 C CA . GLU A 1 101 ? 6.398 17.125 7.75 1 96.94 101 GLU A CA 1
ATOM 827 C C . GLU A 1 101 ? 6.797 18.594 7.742 1 96.94 101 GLU A C 1
ATOM 829 O O . GLU A 1 101 ? 6.695 19.281 8.766 1 96.94 101 GLU A O 1
ATOM 834 N N . ARG A 1 102 ? 7.195 19.062 6.594 1 96.94 102 ARG A N 1
ATOM 835 C CA . ARG A 1 102 ? 7.605 20.469 6.465 1 96.94 102 ARG A CA 1
ATOM 836 C C . ARG A 1 102 ? 6.434 21.406 6.707 1 96.94 102 ARG A C 1
ATOM 838 O O . ARG A 1 102 ? 6.562 22.391 7.426 1 96.94 102 ARG A O 1
ATOM 845 N N . ARG A 1 103 ? 5.312 21.047 6.102 1 97.06 103 ARG A N 1
ATOM 846 C CA . ARG A 1 103 ? 4.117 21.875 6.266 1 97.06 103 ARG A CA 1
ATOM 847 C C . ARG A 1 103 ? 3.672 21.891 7.723 1 97.06 103 ARG A C 1
ATOM 849 O O . ARG A 1 103 ? 3.285 22.953 8.242 1 97.06 103 ARG A O 1
ATOM 856 N N . LEU A 1 104 ? 3.746 20.828 8.391 1 98 104 LEU A N 1
ATOM 857 C CA . LEU A 1 104 ? 3.373 20.75 9.797 1 98 104 LEU A CA 1
ATOM 858 C C . LEU A 1 104 ? 4.316 21.594 10.656 1 98 104 LEU A C 1
ATOM 860 O O . LEU A 1 104 ? 3.875 22.328 11.539 1 98 104 LEU A O 1
ATOM 864 N N . ALA A 1 105 ? 5.57 21.453 10.352 1 96.88 105 ALA A N 1
ATOM 865 C CA . ALA A 1 105 ? 6.57 22.219 11.086 1 96.88 105 ALA A CA 1
ATOM 866 C C . ALA A 1 105 ? 6.328 23.719 10.938 1 96.88 105 ALA A C 1
ATOM 868 O O . ALA A 1 105 ? 6.402 24.469 11.922 1 96.88 105 ALA A O 1
ATOM 869 N N . TYR A 1 106 ? 6 24.125 9.75 1 97.56 106 TYR A N 1
ATOM 870 C CA . TYR A 1 106 ? 5.742 25.547 9.477 1 97.56 106 TYR A CA 1
ATOM 871 C C . TYR A 1 106 ? 4.5 26.016 10.211 1 97.56 106 TYR A C 1
ATOM 873 O O . TYR A 1 106 ? 4.5 27.094 10.805 1 97.56 106 TYR A O 1
ATOM 881 N N . ALA A 1 107 ? 3.473 25.219 10.172 1 97.5 107 ALA A N 1
ATOM 882 C CA . ALA A 1 107 ? 2.229 25.578 10.852 1 97.5 107 ALA A CA 1
ATOM 883 C C . ALA A 1 107 ? 2.438 25.688 12.359 1 97.5 107 ALA A C 1
ATOM 885 O O . ALA A 1 107 ? 1.89 26.578 13.008 1 97.5 107 ALA A O 1
ATOM 886 N N . LEU A 1 108 ? 3.252 24.828 12.883 1 97 108 LEU A N 1
ATOM 887 C CA . LEU A 1 108 ? 3.547 24.844 14.312 1 97 108 LEU A CA 1
ATOM 888 C C . LEU A 1 108 ? 4.348 26.078 14.695 1 97 108 LEU A C 1
ATOM 890 O O . LEU A 1 108 ? 4.148 26.656 15.766 1 97 108 LEU A O 1
ATOM 894 N N . GLU A 1 109 ? 5.234 26.453 13.828 1 96.12 109 GLU A N 1
ATOM 895 C CA . GLU A 1 109 ? 6.027 27.656 14.07 1 96.12 109 GLU A CA 1
ATOM 896 C C . GLU A 1 109 ? 5.137 28.891 14.148 1 96.12 109 GLU A C 1
ATOM 898 O O . GLU A 1 109 ? 5.332 29.75 15.023 1 96.12 109 GLU A O 1
ATOM 903 N N . LYS A 1 110 ? 4.176 28.984 13.281 1 95.44 110 LYS A N 1
ATOM 904 C CA . LYS A 1 110 ? 3.238 30.094 13.305 1 95.44 110 LYS A CA 1
ATOM 905 C C . LYS A 1 110 ? 2.418 30.109 14.594 1 95.44 110 LYS A C 1
ATOM 907 O O . LYS A 1 110 ? 2.174 31.156 15.18 1 95.44 110 LYS A O 1
ATOM 912 N N . LEU A 1 111 ? 2.014 28.969 15.039 1 94.69 111 LEU A N 1
ATOM 913 C CA . LEU A 1 111 ? 1.25 28.859 16.281 1 94.69 111 LEU A CA 1
ATOM 914 C C . LEU A 1 111 ? 2.098 29.281 17.469 1 94.69 111 LEU A C 1
ATOM 916 O O . LEU A 1 111 ? 1.605 29.938 18.391 1 94.69 111 LEU A O 1
ATOM 920 N N . ARG A 1 112 ? 3.34 28.891 17.453 1 92.19 112 ARG A N 1
ATOM 921 C CA . ARG A 1 112 ? 4.266 29.266 18.516 1 92.19 112 ARG A CA 1
ATOM 922 C C . ARG A 1 112 ? 4.445 30.766 18.578 1 92.19 112 ARG A C 1
ATOM 924 O O . ARG A 1 112 ? 4.512 31.359 19.672 1 92.19 112 ARG A O 1
ATOM 931 N N . GLN A 1 113 ? 4.527 31.406 17.438 1 93.69 113 GLN A N 1
ATOM 932 C CA . GLN A 1 113 ? 4.625 32.844 17.375 1 93.69 113 GLN A CA 1
ATOM 933 C C . GLN A 1 113 ? 3.391 33.531 17.984 1 93.69 113 GLN A C 1
ATOM 935 O O . GLN A 1 113 ? 3.506 34.5 18.719 1 93.69 113 GLN A O 1
ATOM 940 N N . ASP A 1 114 ? 2.285 32.906 17.656 1 92.25 114 ASP A N 1
ATOM 941 C CA . ASP A 1 114 ? 1.048 33.438 18.234 1 92.25 114 ASP A CA 1
ATOM 942 C C . ASP A 1 114 ? 1.058 33.312 19.75 1 92.25 114 ASP A C 1
ATOM 944 O O . ASP A 1 114 ? 0.591 34.188 20.469 1 92.25 114 ASP A O 1
ATOM 948 N N . GLN A 1 115 ? 1.496 32.25 20.25 1 89.38 115 GLN A N 1
ATOM 949 C CA . GLN A 1 115 ? 1.582 32 21.688 1 89.38 115 GLN A CA 1
ATOM 950 C C . GLN A 1 115 ? 2.51 33.031 22.359 1 89.38 115 GLN A C 1
ATOM 952 O O . GLN A 1 115 ? 2.174 33.594 23.406 1 89.38 115 GLN A O 1
ATOM 957 N N . MET A 1 116 ? 3.637 33.281 21.719 1 91.56 116 MET A N 1
ATOM 958 C CA . MET A 1 116 ? 4.617 34.25 22.25 1 91.56 116 MET A CA 1
ATOM 959 C C . MET A 1 116 ? 4.055 35.656 22.266 1 91.56 116 MET A C 1
ATOM 961 O O . MET A 1 116 ? 4.383 36.438 23.156 1 91.56 116 MET A O 1
ATOM 965 N N . GLU A 1 117 ? 3.188 35.906 21.375 1 91.81 117 GLU A N 1
ATOM 966 C CA . GLU A 1 117 ? 2.59 37.25 21.266 1 91.81 117 GLU A CA 1
ATOM 967 C C . GLU A 1 117 ? 1.345 37.344 22.141 1 91.81 117 GLU A C 1
ATOM 969 O O . GLU A 1 117 ? 0.684 38.375 22.156 1 91.81 117 GLU A O 1
ATOM 974 N N . GLY A 1 118 ? 0.985 36.281 22.828 1 88.62 118 GLY A N 1
ATOM 975 C CA . GLY A 1 118 ? -0.141 36.281 23.734 1 88.62 118 GLY A CA 1
ATOM 976 C C . GLY A 1 118 ? -1.484 36.219 23.047 1 88.62 118 GLY A C 1
ATOM 977 O O . GLY A 1 118 ? -2.496 36.688 23.578 1 88.62 118 GLY A O 1
ATOM 978 N N . LYS A 1 119 ? -1.499 35.719 21.812 1 88.56 119 LYS A N 1
ATOM 979 C CA . LYS A 1 119 ? -2.721 35.688 21.016 1 88.56 119 LYS A CA 1
ATOM 980 C C . LYS A 1 119 ? -3.537 34.438 21.312 1 88.56 119 LYS A C 1
ATOM 982 O O . LYS A 1 119 ? -4.656 34.281 20.828 1 88.56 119 LYS A O 1
ATOM 987 N N . ILE A 1 120 ? -2.984 33.531 22.172 1 90.19 120 ILE A N 1
ATOM 988 C CA . ILE A 1 120 ? -3.703 32.312 22.516 1 90.19 120 ILE A CA 1
ATOM 989 C C . ILE A 1 120 ? -4.512 32.531 23.797 1 90.19 120 ILE A C 1
ATOM 991 O O . ILE A 1 120 ? -3.973 32.969 24.812 1 90.19 120 ILE A O 1
ATOM 995 N N . THR A 1 121 ? -5.758 32.312 23.688 1 85.38 121 THR A N 1
ATOM 996 C CA . THR A 1 121 ? -6.645 32.5 24.828 1 85.38 121 THR A CA 1
ATOM 997 C C . THR A 1 121 ? -6.391 31.453 25.891 1 85.38 121 THR A C 1
ATOM 999 O O . THR A 1 121 ? -5.875 30.375 25.594 1 85.38 121 THR A O 1
ATOM 1002 N N . GLU A 1 122 ? -6.793 31.719 27.125 1 85.81 122 GLU A N 1
ATOM 1003 C CA . GLU A 1 122 ? -6.629 30.797 28.25 1 85.81 122 GLU A CA 1
ATOM 1004 C C . GLU A 1 122 ? -7.402 29.5 28 1 85.81 122 GLU A C 1
ATOM 1006 O O . GLU A 1 122 ? -6.945 28.422 28.359 1 85.81 122 GLU A O 1
ATOM 1011 N N . GLU A 1 123 ? -8.539 29.641 27.281 1 87.31 123 GLU A N 1
ATOM 1012 C CA . GLU A 1 123 ? -9.398 28.484 27.016 1 87.31 123 GLU A CA 1
ATOM 1013 C C . GLU A 1 123 ? -8.75 27.531 26 1 87.31 123 GLU A C 1
ATOM 1015 O O . GLU A 1 123 ? -9.055 26.344 26 1 87.31 123 GLU A O 1
ATOM 1020 N N . ASP A 1 124 ? -7.746 28.094 25.25 1 90.12 124 ASP A N 1
ATOM 1021 C CA . ASP A 1 124 ? -7.184 27.312 24.141 1 90.12 124 ASP A CA 1
ATOM 1022 C C . ASP A 1 124 ? -5.797 26.781 24.5 1 90.12 124 ASP A C 1
ATOM 1024 O O . ASP A 1 124 ? -5.234 25.969 23.766 1 90.12 124 ASP A O 1
ATOM 1028 N N . ILE A 1 125 ? -5.32 27.125 25.625 1 88.19 125 ILE A N 1
ATOM 1029 C CA . ILE A 1 125 ? -3.936 26.828 25.969 1 88.19 125 ILE A CA 1
ATOM 1030 C C . ILE A 1 125 ? -3.748 25.328 26.078 1 88.19 125 ILE A C 1
ATOM 1032 O O . ILE A 1 125 ? -2.783 24.766 25.562 1 88.19 125 ILE A O 1
ATOM 1036 N N . PHE A 1 126 ? -4.652 24.703 26.734 1 89.75 126 PHE A N 1
ATOM 1037 C CA . PHE A 1 126 ? -4.531 23.266 26.953 1 89.75 126 PHE A CA 1
ATOM 1038 C C . PHE A 1 126 ? -4.586 22.516 25.625 1 89.75 126 PHE A C 1
ATOM 1040 O O . PHE A 1 126 ? -3.764 21.641 25.375 1 89.75 126 PHE A O 1
ATOM 1047 N N . CYS A 1 127 ? -5.527 22.828 24.797 1 89.94 127 CYS A N 1
ATOM 1048 C CA . CYS A 1 127 ? -5.684 22.203 23.5 1 89.94 127 CYS A CA 1
ATOM 1049 C C . CYS A 1 127 ? -4.441 22.406 22.641 1 89.94 127 CYS A C 1
ATOM 1051 O O . CYS A 1 127 ? -3.967 21.469 21.984 1 89.94 127 CYS A O 1
ATOM 1053 N N . VAL A 1 128 ? -3.875 23.516 22.688 1 92.19 128 VAL A N 1
ATOM 1054 C CA . VAL A 1 128 ? -2.703 23.875 21.891 1 92.19 128 VAL A CA 1
ATOM 1055 C C . VAL A 1 128 ? -1.488 23.094 22.391 1 92.19 128 VAL A C 1
ATOM 1057 O O . VAL A 1 128 ? -0.719 22.547 21.609 1 92.19 128 VAL A O 1
ATOM 1060 N N . GLU A 1 129 ? -1.385 22.984 23.672 1 91.56 129 GLU A N 1
ATOM 1061 C CA . GLU A 1 129 ? -0.259 22.25 24.234 1 91.56 129 GLU A CA 1
ATOM 1062 C C . GLU A 1 129 ? -0.32 20.781 23.859 1 91.56 129 GLU A C 1
ATOM 1064 O O . GLU A 1 129 ? 0.697 20.172 23.516 1 91.56 129 GLU A O 1
ATOM 1069 N N . THR A 1 130 ? -1.439 20.172 23.984 1 93.62 130 THR A N 1
ATOM 1070 C CA . THR A 1 130 ? -1.623 18.766 23.625 1 93.62 130 THR A CA 1
ATOM 1071 C C . THR A 1 130 ? -1.326 18.531 22.156 1 93.62 130 THR A C 1
ATOM 1073 O O . THR A 1 130 ? -0.659 17.562 21.797 1 93.62 130 THR A O 1
ATOM 1076 N N . MET A 1 131 ? -1.77 19.438 21.344 1 94.19 131 MET A N 1
ATOM 1077 C CA . MET A 1 131 ? -1.567 19.344 19.906 1 94.19 131 MET A CA 1
ATOM 1078 C C . MET A 1 131 ? -0.087 19.438 19.547 1 94.19 131 MET A C 1
ATOM 1080 O O . MET A 1 131 ? 0.404 18.703 18.688 1 94.19 131 MET A O 1
ATOM 1084 N N . VAL A 1 132 ? 0.531 20.297 20.203 1 93.19 132 VAL A N 1
ATOM 1085 C CA . VAL A 1 132 ? 1.957 20.5 19.969 1 93.19 132 VAL A CA 1
ATOM 1086 C C . VAL A 1 132 ? 2.729 19.25 20.375 1 93.19 132 VAL A C 1
ATOM 1088 O O . VAL A 1 132 ? 3.65 18.812 19.688 1 93.19 132 VAL A O 1
ATOM 1091 N N . LYS A 1 133 ? 2.324 18.672 21.438 1 93.38 133 LYS A N 1
ATOM 1092 C CA . LYS A 1 133 ? 2.949 17.422 21.891 1 93.38 133 LYS A CA 1
ATOM 1093 C C . LYS A 1 133 ? 2.717 16.297 20.875 1 93.38 133 LYS A C 1
ATOM 1095 O O . LYS A 1 133 ? 3.648 15.57 20.531 1 93.38 133 LYS A O 1
ATOM 1100 N N . GLU A 1 134 ? 1.547 16.156 20.438 1 94.31 134 GLU A N 1
ATOM 1101 C CA . GLU A 1 134 ? 1.211 15.133 19.438 1 94.31 134 GLU A CA 1
ATOM 1102 C C . GLU A 1 134 ? 1.994 15.344 18.156 1 94.31 134 GLU A C 1
ATOM 1104 O O . GLU A 1 134 ? 2.494 14.383 17.562 1 94.31 134 GLU A O 1
ATOM 1109 N N . ALA A 1 135 ? 2.043 16.547 17.734 1 96.06 135 ALA A N 1
ATOM 1110 C CA . ALA A 1 135 ? 2.799 16.891 16.531 1 96.06 135 ALA A CA 1
ATOM 1111 C C . ALA A 1 135 ? 4.266 16.5 16.672 1 96.06 135 ALA A C 1
ATOM 1113 O O . ALA A 1 135 ? 4.871 15.961 15.742 1 96.06 135 ALA A O 1
ATOM 1114 N N . GLY A 1 136 ? 4.777 16.766 17.859 1 93.38 136 GLY A N 1
ATOM 1115 C CA . GLY A 1 136 ? 6.152 16.375 18.125 1 93.38 136 GLY A CA 1
ATOM 1116 C C . GLY A 1 136 ? 6.375 14.883 18 1 93.38 136 GLY A C 1
ATOM 1117 O O . GLY A 1 136 ? 7.387 14.438 17.453 1 93.38 136 GLY A O 1
ATOM 1118 N N . ILE A 1 137 ? 5.504 14.117 18.484 1 93.19 137 ILE A N 1
ATOM 1119 C CA . ILE A 1 137 ? 5.602 12.664 18.453 1 93.19 137 ILE A CA 1
ATOM 1120 C C . ILE A 1 137 ? 5.559 12.164 17.016 1 93.19 137 ILE A C 1
ATOM 1122 O O . ILE A 1 137 ? 6.355 11.312 16.625 1 93.19 137 ILE A O 1
ATOM 1126 N N . VAL A 1 138 ? 4.672 12.695 16.219 1 95.38 138 VAL A N 1
ATOM 1127 C CA . VAL A 1 138 ? 4.484 12.211 14.852 1 95.38 138 VAL A CA 1
ATOM 1128 C C . VAL A 1 138 ? 5.668 12.633 13.984 1 95.38 138 VAL A C 1
ATOM 1130 O O . VAL A 1 138 ? 6.051 11.906 13.062 1 95.38 138 VAL A O 1
ATOM 1133 N N . ILE A 1 139 ? 6.238 13.75 14.25 1 92.94 139 ILE A N 1
ATOM 1134 C CA . ILE A 1 139 ? 7.375 14.219 13.461 1 92.94 139 ILE A CA 1
ATOM 1135 C C . ILE A 1 139 ? 8.625 13.43 13.836 1 92.94 139 ILE A C 1
ATOM 1137 O O . ILE A 1 139 ? 9.414 13.047 12.969 1 92.94 139 ILE A O 1
ATOM 1141 N N . GLU A 1 140 ? 8.961 13.188 15.133 1 82.81 140 GLU A N 1
ATOM 1142 C CA . GLU A 1 140 ? 10.141 12.477 15.617 1 82.81 140 GLU A CA 1
ATOM 1143 C C . GLU A 1 140 ? 10.102 11 15.227 1 82.81 140 GLU A C 1
ATOM 1145 O O . GLU A 1 140 ? 11.141 10.383 15 1 82.81 140 GLU A O 1
ATOM 1150 N N . HIS A 1 141 ? 9.109 10.273 15.281 1 63.44 141 HIS A N 1
ATOM 1151 C CA . HIS A 1 141 ? 9.031 8.844 15.008 1 63.44 141 HIS A CA 1
ATOM 1152 C C . HIS A 1 141 ? 9.539 8.523 13.602 1 63.44 141 HIS A C 1
ATOM 1154 O O . HIS A 1 141 ? 9.648 7.355 13.234 1 63.44 141 HIS A O 1
ATOM 1160 N N . SER A 1 142 ? 9.875 9.289 12.727 1 54.47 142 SER A N 1
ATOM 1161 C CA . SER A 1 142 ? 10.516 8.922 11.461 1 54.47 142 SER A CA 1
ATOM 1162 C C . SER A 1 142 ? 11.953 8.469 11.688 1 54.47 142 SER A C 1
ATOM 1164 O O . SER A 1 142 ? 12.609 8.008 10.75 1 54.47 142 SER A O 1
ATOM 1166 N N . ARG A 1 143 ? 12.625 8.672 12.844 1 44.09 143 ARG A N 1
ATOM 1167 C CA . ARG A 1 143 ? 14.023 8.289 13 1 44.09 143 ARG A CA 1
ATOM 1168 C C . ARG A 1 143 ? 14.141 6.844 13.477 1 44.09 143 ARG A C 1
ATOM 1170 O O . ARG A 1 143 ? 13.281 6.355 14.211 1 44.09 143 ARG A O 1
ATOM 1177 N N . MET B 1 1 ? -17.75 1.114 -33.75 1 22.12 1 MET B N 1
ATOM 1178 C CA . MET B 1 1 ? -17.703 1.237 -35.219 1 22.12 1 MET B CA 1
ATOM 1179 C C . MET B 1 1 ? -16.484 0.497 -35.781 1 22.12 1 MET B C 1
ATOM 1181 O O . MET B 1 1 ? -15.375 1.029 -35.781 1 22.12 1 MET B O 1
ATOM 1185 N N . GLY B 1 2 ? -16.453 -0.903 -35.531 1 22.39 2 GLY B N 1
ATOM 1186 C CA . GLY B 1 2 ? -15.398 -1.907 -35.531 1 22.39 2 GLY B CA 1
ATOM 1187 C C . GLY B 1 2 ? -14.844 -2.227 -36.906 1 22.39 2 GLY B C 1
ATOM 1188 O O . GLY B 1 2 ? -15.578 -2.684 -37.781 1 22.39 2 GLY B O 1
ATOM 1189 N N . LEU B 1 3 ? -13.766 -1.456 -37.25 1 20.73 3 LEU B N 1
ATOM 1190 C CA . LEU B 1 3 ? -13.156 -1.363 -38.562 1 20.73 3 LEU B CA 1
ATOM 1191 C C . LEU B 1 3 ? -12.602 -2.715 -39 1 20.73 3 LEU B C 1
ATOM 1193 O O . LEU B 1 3 ? -11.68 -3.242 -38.406 1 20.73 3 LEU B O 1
ATOM 1197 N N . LYS B 1 4 ? -13.398 -3.465 -39.75 1 26.95 4 LYS B N 1
ATOM 1198 C CA . LYS B 1 4 ? -13.375 -4.809 -40.312 1 26.95 4 LYS B CA 1
ATOM 1199 C C . LYS B 1 4 ? -12.273 -4.941 -41.375 1 26.95 4 LYS B C 1
ATOM 1201 O O . LYS B 1 4 ? -12.539 -4.863 -42.562 1 26.95 4 LYS B O 1
ATOM 1206 N N . LEU B 1 5 ? -10.938 -4.453 -41.062 1 22.8 5 LEU B N 1
ATOM 1207 C CA . LEU B 1 5 ? -10.039 -4.426 -42.188 1 22.8 5 LEU B CA 1
ATOM 1208 C C . LEU B 1 5 ? -9.836 -5.832 -42.75 1 22.8 5 LEU B C 1
ATOM 1210 O O . LEU B 1 5 ? -9.578 -6.773 -42 1 22.8 5 LEU B O 1
ATOM 1214 N N . ASP B 1 6 ? -10.148 -6.047 -44.094 1 19.58 6 ASP B N 1
ATOM 1215 C CA . ASP B 1 6 ? -10.359 -7.051 -45.125 1 19.58 6 ASP B CA 1
ATOM 1216 C C . ASP B 1 6 ? -9.031 -7.633 -45.625 1 19.58 6 ASP B C 1
ATOM 1218 O O . ASP B 1 6 ? -8.375 -7.059 -46.469 1 19.58 6 ASP B O 1
ATOM 1222 N N . PHE B 1 7 ? -8.078 -7.871 -44.594 1 20.81 7 PHE B N 1
ATOM 1223 C CA . PHE B 1 7 ? -6.77 -8.305 -45.062 1 20.81 7 PHE B CA 1
ATOM 1224 C C . PHE B 1 7 ? -6.887 -9.547 -45.938 1 20.81 7 PHE B C 1
ATOM 1226 O O . PHE B 1 7 ? -7.137 -10.648 -45.438 1 20.81 7 PHE B O 1
ATOM 1233 N N . SER B 1 8 ? -7.234 -9.18 -47.188 1 18.05 8 SER B N 1
ATOM 1234 C CA . SER B 1 8 ? -7.633 -10.055 -48.281 1 18.05 8 SER B CA 1
ATOM 1235 C C . SER B 1 8 ? -6.574 -11.125 -48.562 1 18.05 8 SER B C 1
ATOM 1237 O O . SER B 1 8 ? -5.457 -11.031 -48.031 1 18.05 8 SER B O 1
ATOM 1239 N N . GLU B 1 9 ? -6.41 -11.57 -49.938 1 17.55 9 GLU B N 1
ATOM 1240 C CA . GLU B 1 9 ? -6.664 -12.781 -50.719 1 17.55 9 GLU B CA 1
ATOM 1241 C C . GLU B 1 9 ? -5.359 -13.477 -51.094 1 17.55 9 GLU B C 1
ATOM 1243 O O . GLU B 1 9 ? -5.371 -14.477 -51.812 1 17.55 9 GLU B O 1
ATOM 1248 N N . LYS B 1 10 ? -4.172 -12.547 -50.875 1 18.47 10 LYS B N 1
ATOM 1249 C CA . LYS B 1 10 ? -3.381 -12.742 -52.094 1 18.47 10 LYS B CA 1
ATOM 1250 C C . LYS B 1 10 ? -3.023 -14.211 -52.281 1 18.47 10 LYS B C 1
ATOM 1252 O O . LYS B 1 10 ? -2.984 -14.977 -51.312 1 18.47 10 LYS B O 1
ATOM 1257 N N . GLN B 1 11 ? -1.824 -14.57 -53.156 1 16.41 11 GLN B N 1
ATOM 1258 C CA . GLN B 1 11 ? -1.567 -15.25 -54.406 1 16.41 11 GLN B CA 1
ATOM 1259 C C . GLN B 1 11 ? -1.012 -16.656 -54.188 1 16.41 11 GLN B C 1
ATOM 1261 O O . GLN B 1 11 ? -0.892 -17.438 -55.125 1 16.41 11 GLN B O 1
ATOM 1266 N N . LYS B 1 12 ? -0.173 -16.719 -53.188 1 18.81 12 LYS B N 1
ATOM 1267 C CA . LYS B 1 12 ? 1.093 -17.328 -53.594 1 18.81 12 LYS B CA 1
ATOM 1268 C C . LYS B 1 12 ? 0.89 -18.766 -54.062 1 18.81 12 LYS B C 1
ATOM 1270 O O . LYS B 1 12 ? 0.362 -19.594 -53.312 1 18.81 12 LYS B O 1
ATOM 1275 N N . SER B 1 13 ? 1.411 -19.016 -55.312 1 17.16 13 SER B N 1
ATOM 1276 C CA . SER B 1 13 ? 1.229 -19.938 -56.438 1 17.16 13 SER B CA 1
ATOM 1277 C C . SER B 1 13 ? 1.599 -21.359 -56.031 1 17.16 13 SER B C 1
ATOM 1279 O O . SER B 1 13 ? 2.189 -21.578 -54.969 1 17.16 13 SER B O 1
ATOM 1281 N N . GLU B 1 14 ? 2.449 -21.969 -57 1 19.31 14 GLU B N 1
ATOM 1282 C CA . GLU B 1 14 ? 2.16 -23.094 -57.906 1 19.31 14 GLU B CA 1
ATOM 1283 C C . GLU B 1 14 ? 2.635 -24.406 -57.281 1 19.31 14 GLU B C 1
ATOM 1285 O O . GLU B 1 14 ? 1.826 -25.297 -57 1 19.31 14 GLU B O 1
ATOM 1290 N N . MET B 1 15 ? 3.861 -24.906 -57.75 1 20.92 15 MET B N 1
ATOM 1291 C CA . MET B 1 15 ? 3.893 -26.062 -58.656 1 20.92 15 MET B CA 1
ATOM 1292 C C . MET B 1 15 ? 4.043 -27.359 -57.844 1 20.92 15 MET B C 1
ATOM 1294 O O . MET B 1 15 ? 4.355 -27.328 -56.656 1 20.92 15 MET B O 1
ATOM 1298 N N . ASP B 1 16 ? 5.137 -28.281 -58.281 1 19.98 16 ASP B N 1
ATOM 1299 C CA . ASP B 1 16 ? 5.012 -29.531 -59 1 19.98 16 ASP B CA 1
ATOM 1300 C C . ASP B 1 16 ? 5.02 -30.719 -58.062 1 19.98 16 ASP B C 1
ATOM 1302 O O . ASP B 1 16 ? 5.43 -30.609 -56.906 1 19.98 16 ASP B O 1
ATOM 1306 N N . SER B 1 17 ? 5.391 -31.859 -58.625 1 19.88 17 SER B N 1
ATOM 1307 C CA . SER B 1 17 ? 4.832 -33.188 -58.844 1 19.88 17 SER B CA 1
ATOM 1308 C C . SER B 1 17 ? 5.191 -34.125 -57.688 1 19.88 17 SER B C 1
ATOM 1310 O O . SER B 1 17 ? 6.02 -33.781 -56.844 1 19.88 17 SER B O 1
ATOM 1312 N N . ASP B 1 18 ? 5.855 -35.312 -58.094 1 19.86 18 ASP B N 1
ATOM 1313 C CA . ASP B 1 18 ? 5.375 -36.688 -57.969 1 19.86 18 ASP B CA 1
ATOM 1314 C C . ASP B 1 18 ? 5.75 -37.281 -56.594 1 19.86 18 ASP B C 1
ATOM 1316 O O . ASP B 1 18 ? 6.578 -36.719 -55.875 1 19.86 18 ASP B O 1
ATOM 1320 N N . ASP B 1 19 ? 6.047 -38.562 -56.719 1 19.58 19 ASP B N 1
ATOM 1321 C CA . ASP B 1 19 ? 5.602 -39.844 -56.188 1 19.58 19 ASP B CA 1
ATOM 1322 C C . ASP B 1 19 ? 6.508 -40.312 -55.031 1 19.58 19 ASP B C 1
ATOM 1324 O O . ASP B 1 19 ? 7.301 -41.219 -55.188 1 19.58 19 ASP B O 1
ATOM 1328 N N . LYS B 1 20 ? 7.375 -39.344 -54.562 1 26.97 20 LYS B N 1
ATOM 1329 C CA . LYS B 1 20 ? 8.344 -40.094 -53.75 1 26.97 20 LYS B CA 1
ATOM 1330 C C . LYS B 1 20 ? 7.641 -41.031 -52.781 1 26.97 20 LYS B C 1
ATOM 1332 O O . LYS B 1 20 ? 6.641 -40.656 -52.156 1 26.97 20 LYS B O 1
ATOM 1337 N N . ASN B 1 21 ? 7.891 -42.25 -53.125 1 23.92 21 ASN B N 1
ATOM 1338 C CA . ASN B 1 21 ? 7.52 -43.469 -52.406 1 23.92 21 ASN B CA 1
ATOM 1339 C C . ASN B 1 21 ? 7.816 -43.312 -50.906 1 23.92 21 ASN B C 1
ATOM 1341 O O . ASN B 1 21 ? 8.906 -42.906 -50.531 1 23.92 21 ASN B O 1
ATOM 1345 N N . ILE B 1 22 ? 6.777 -43.312 -50.219 1 27.69 22 ILE B N 1
ATOM 1346 C CA . ILE B 1 22 ? 6.562 -43.25 -48.75 1 27.69 22 ILE B CA 1
ATOM 1347 C C . ILE B 1 22 ? 7.211 -44.469 -48.094 1 27.69 22 ILE B C 1
ATOM 1349 O O . ILE B 1 22 ? 6.695 -45.594 -48.188 1 27.69 22 ILE B O 1
ATOM 1353 N N . SER B 1 23 ? 8.523 -44.75 -48.5 1 29.02 23 SER B N 1
ATOM 1354 C CA . SER B 1 23 ? 8.961 -45.906 -47.75 1 29.02 23 SER B CA 1
ATOM 1355 C C . SER B 1 23 ? 8.625 -45.75 -46.281 1 29.02 23 SER B C 1
ATOM 1357 O O . SER B 1 23 ? 8.797 -44.656 -45.688 1 29.02 23 SER B O 1
ATOM 1359 N N . SER B 1 24 ? 7.688 -46.5 -45.906 1 23.89 24 SER B N 1
ATOM 1360 C CA . SER B 1 24 ? 7.145 -46.656 -44.562 1 23.89 24 SER B CA 1
ATOM 1361 C C . SER B 1 24 ? 8.25 -46.906 -43.562 1 23.89 24 SER B C 1
ATOM 1363 O O . SER B 1 24 ? 8.914 -47.938 -43.562 1 23.89 24 SER B O 1
ATOM 1365 N N . ILE B 1 25 ? 9.086 -45.875 -43.375 1 30.45 25 ILE B N 1
ATOM 1366 C CA . ILE B 1 25 ? 9.977 -46.094 -42.25 1 30.45 25 ILE B CA 1
ATOM 1367 C C . ILE B 1 25 ? 9.164 -46.562 -41.031 1 30.45 25 ILE B C 1
ATOM 1369 O O . ILE B 1 25 ? 8.305 -45.812 -40.562 1 30.45 25 ILE B O 1
ATOM 1373 N N . HIS B 1 26 ? 8.859 -47.812 -41.094 1 28.98 26 HIS B N 1
ATOM 1374 C CA . HIS B 1 26 ? 8.305 -48.219 -39.812 1 28.98 26 HIS B CA 1
ATOM 1375 C C . HIS B 1 26 ? 9.258 -47.875 -38.656 1 28.98 26 HIS B C 1
ATOM 1377 O O . HIS B 1 26 ? 10.367 -48.406 -38.594 1 28.98 26 HIS B O 1
ATOM 1383 N N . PHE B 1 27 ? 9.422 -46.562 -38.438 1 28.95 27 PHE B N 1
ATOM 1384 C CA . PHE B 1 27 ? 10.117 -46.281 -37.188 1 28.95 27 PHE B CA 1
ATOM 1385 C C . PHE B 1 27 ? 9.516 -47.094 -36.031 1 28.95 27 PHE B C 1
ATOM 1387 O O . PHE B 1 27 ? 8.305 -47.094 -35.812 1 28.95 27 PHE B O 1
ATOM 1394 N N . SER B 1 28 ? 9.969 -48.25 -35.812 1 32.69 28 SER B N 1
ATOM 1395 C CA . SER B 1 28 ? 9.594 -48.906 -34.562 1 32.69 28 SER B CA 1
ATOM 1396 C C . SER B 1 28 ? 9.719 -47.906 -33.375 1 32.69 28 SER B C 1
ATOM 1398 O O . SER B 1 28 ? 10.75 -47.25 -33.219 1 32.69 28 SER B O 1
ATOM 1400 N N . HIS B 1 29 ? 8.688 -47.094 -33.312 1 33 29 HIS B N 1
ATOM 1401 C CA . HIS B 1 29 ? 8.594 -46.281 -32.094 1 33 29 HIS B CA 1
ATOM 1402 C C . HIS B 1 29 ? 8.992 -47.094 -30.875 1 33 29 HIS B C 1
ATOM 1404 O O . HIS B 1 29 ? 8.414 -48.156 -30.609 1 33 29 HIS B O 1
ATOM 1410 N N . SER B 1 30 ? 10.242 -47.312 -30.734 1 31.2 30 SER B N 1
ATOM 1411 C CA . SER B 1 30 ? 10.562 -47.625 -29.344 1 31.2 30 SER B CA 1
ATOM 1412 C C . SER B 1 30 ? 9.711 -46.812 -28.375 1 31.2 30 SER B C 1
ATOM 1414 O O . SER B 1 30 ? 9.594 -45.594 -28.531 1 31.2 30 SER B O 1
ATOM 1416 N N . SER B 1 31 ? 8.477 -47.312 -28.172 1 32.72 31 SER B N 1
ATOM 1417 C CA . SER B 1 31 ? 7.621 -46.75 -27.125 1 32.72 31 SER B CA 1
ATOM 1418 C C . SER B 1 31 ? 8.445 -46.219 -25.953 1 32.72 31 SER B C 1
ATOM 1420 O O . SER B 1 31 ? 9 -47.031 -25.172 1 32.72 31 SER B O 1
ATOM 1422 N N . GLY B 1 32 ? 9.445 -45.469 -26.156 1 33.03 32 GLY B N 1
ATOM 1423 C CA . GLY B 1 32 ? 9.961 -44.844 -24.953 1 33.03 32 GLY B CA 1
ATOM 1424 C C . GLY B 1 32 ? 8.898 -44.594 -23.891 1 33.03 32 GLY B C 1
ATOM 1425 O O . GLY B 1 32 ? 7.762 -44.25 -24.219 1 33.03 32 GLY B O 1
ATOM 1426 N N . SER B 1 33 ? 8.758 -45.438 -22.938 1 36.81 33 SER B N 1
ATOM 1427 C CA . SER B 1 33 ? 7.879 -45.25 -21.781 1 36.81 33 SER B CA 1
ATOM 1428 C C . SER B 1 33 ? 7.699 -43.781 -21.469 1 36.81 33 SER B C 1
ATOM 1430 O O . SER B 1 33 ? 8.664 -43.062 -21.156 1 36.81 33 SER B O 1
ATOM 1432 N N . SER B 1 34 ? 7.18 -42.906 -22.359 1 41.28 34 SER B N 1
ATOM 1433 C CA . SER B 1 34 ? 6.695 -41.594 -21.969 1 41.28 34 SER B CA 1
ATOM 1434 C C . SER B 1 34 ? 6.23 -41.594 -20.516 1 41.28 34 SER B C 1
ATOM 1436 O O . SER B 1 34 ? 5.18 -42.125 -20.188 1 41.28 34 SER B O 1
ATOM 1438 N N . GLN B 1 35 ? 7.102 -41.938 -19.609 1 43.5 35 GLN B N 1
ATOM 1439 C CA . GLN B 1 35 ? 6.867 -42.094 -18.172 1 43.5 35 GLN B CA 1
ATOM 1440 C C . GLN B 1 35 ? 5.887 -41.062 -17.656 1 43.5 35 GLN B C 1
ATOM 1442 O O . GLN B 1 35 ? 6.008 -39.875 -17.969 1 43.5 35 GLN B O 1
ATOM 1447 N N . ALA B 1 36 ? 4.621 -41.219 -17.484 1 49.84 36 ALA B N 1
ATOM 1448 C CA . ALA B 1 36 ? 3.631 -40.469 -16.703 1 49.84 36 ALA B CA 1
ATOM 1449 C C . ALA B 1 36 ? 4.309 -39.531 -15.703 1 49.84 36 ALA B C 1
ATOM 1451 O O . ALA B 1 36 ? 5.379 -39.844 -15.188 1 49.84 36 ALA B O 1
ATOM 1452 N N . PRO B 1 37 ? 4.348 -38.188 -15.859 1 55.53 37 PRO B N 1
ATOM 1453 C CA . PRO B 1 37 ? 4.953 -37.5 -14.711 1 55.53 37 PRO B CA 1
ATOM 1454 C C . PRO B 1 37 ? 4.879 -38.312 -13.43 1 55.53 37 PRO B C 1
ATOM 1456 O O . PRO B 1 37 ? 3.848 -38.938 -13.141 1 55.53 37 PRO B O 1
ATOM 1459 N N . SER B 1 38 ? 6.07 -38.812 -12.93 1 74.62 38 SER B N 1
ATOM 1460 C CA . SER B 1 38 ? 6.121 -39.469 -11.633 1 74.62 38 SER B CA 1
ATOM 1461 C C . SER B 1 38 ? 5.234 -38.75 -10.609 1 74.62 38 SER B C 1
ATOM 1463 O O . SER B 1 38 ? 4.824 -37.594 -10.828 1 74.62 38 SER B O 1
ATOM 1465 N N . ALA B 1 39 ? 4.551 -39.531 -9.867 1 78.12 39 ALA B N 1
ATOM 1466 C CA . ALA B 1 39 ? 3.791 -39 -8.727 1 78.12 39 ALA B CA 1
ATOM 1467 C C . ALA B 1 39 ? 4.445 -37.781 -8.133 1 78.12 39 ALA B C 1
ATOM 1469 O O . ALA B 1 39 ? 3.762 -36.812 -7.789 1 78.12 39 ALA B O 1
ATOM 1470 N N . ARG B 1 40 ? 5.742 -37.75 -8.305 1 87.81 40 ARG B N 1
ATOM 1471 C CA . ARG B 1 40 ? 6.5 -36.656 -7.746 1 87.81 40 ARG B CA 1
ATOM 1472 C C . ARG B 1 40 ? 6.41 -35.406 -8.648 1 87.81 40 ARG B C 1
ATOM 1474 O O . ARG B 1 40 ? 6.262 -34.281 -8.156 1 87.81 40 ARG B O 1
ATOM 1481 N N . GLU B 1 41 ? 6.508 -35.625 -9.977 1 90.31 41 GLU B N 1
ATOM 1482 C CA . GLU B 1 41 ? 6.426 -34.531 -10.922 1 90.31 41 GLU B CA 1
ATOM 1483 C C . GLU B 1 41 ? 5.07 -33.812 -10.844 1 90.31 41 GLU B C 1
ATOM 1485 O O . GLU B 1 41 ? 4.992 -32.594 -10.914 1 90.31 41 GLU B O 1
ATOM 1490 N N . LEU B 1 42 ? 4.062 -34.594 -10.719 1 91.81 42 LEU B N 1
ATOM 1491 C CA . LEU B 1 42 ? 2.719 -34.031 -10.602 1 91.81 42 LEU B CA 1
ATOM 1492 C C . LEU B 1 42 ? 2.582 -33.219 -9.32 1 91.81 42 LEU B C 1
ATOM 1494 O O . LEU B 1 42 ? 1.971 -32.156 -9.336 1 91.81 42 LEU B O 1
ATOM 1498 N N . GLU B 1 43 ? 3.174 -33.719 -8.281 1 91.25 43 GLU B N 1
ATOM 1499 C CA . GLU B 1 43 ? 3.143 -33.031 -7.004 1 91.25 43 GLU B CA 1
ATOM 1500 C C . GLU B 1 43 ? 3.801 -31.641 -7.117 1 91.25 43 GLU B C 1
ATOM 1502 O O . GLU B 1 43 ? 3.283 -30.656 -6.594 1 91.25 43 GLU B O 1
ATOM 1507 N N . ILE B 1 44 ? 4.859 -31.516 -7.836 1 95 44 ILE B N 1
ATOM 1508 C CA . ILE B 1 44 ? 5.574 -30.266 -7.996 1 95 44 ILE B CA 1
ATOM 1509 C C . ILE B 1 44 ? 4.727 -29.281 -8.812 1 95 44 ILE B C 1
ATOM 1511 O O . ILE B 1 44 ? 4.641 -28.094 -8.477 1 95 44 ILE B O 1
ATOM 1515 N N . LYS B 1 45 ? 4.137 -29.828 -9.805 1 94.88 45 LYS B N 1
ATOM 1516 C CA . LYS B 1 45 ? 3.279 -28.984 -10.641 1 94.88 45 LYS B CA 1
ATOM 1517 C C . LYS B 1 45 ? 2.111 -28.422 -9.844 1 94.88 45 LYS B C 1
ATOM 1519 O O . LYS B 1 45 ? 1.79 -27.234 -9.953 1 94.88 45 LYS B O 1
ATOM 1524 N N . ILE B 1 46 ? 1.512 -29.234 -9.055 1 94.69 46 ILE B N 1
ATOM 1525 C CA . ILE B 1 46 ? 0.376 -28.828 -8.242 1 94.69 46 ILE B CA 1
ATOM 1526 C C . ILE B 1 46 ? 0.823 -27.766 -7.23 1 94.69 46 ILE B C 1
ATOM 1528 O O . ILE B 1 46 ? 0.139 -26.766 -7.035 1 94.69 46 ILE B O 1
ATOM 1532 N N . GLY B 1 47 ? 1.96 -27.953 -6.594 1 95.62 47 GLY B N 1
ATOM 1533 C CA . GLY B 1 47 ? 2.516 -26.969 -5.672 1 95.62 47 GLY B CA 1
ATOM 1534 C C . GLY B 1 47 ? 2.742 -25.609 -6.305 1 95.62 47 GLY B C 1
ATOM 1535 O O . GLY B 1 47 ? 2.404 -24.594 -5.719 1 95.62 47 GLY B O 1
ATOM 1536 N N . THR B 1 48 ? 3.316 -25.641 -7.469 1 96.62 48 THR B N 1
ATOM 1537 C CA . THR B 1 48 ? 3.58 -24.406 -8.195 1 96.62 48 THR B CA 1
ATOM 1538 C C . THR B 1 48 ? 2.283 -23.672 -8.484 1 96.62 48 THR B C 1
ATOM 1540 O O . THR B 1 48 ? 2.197 -22.453 -8.273 1 96.62 48 THR B O 1
ATOM 1543 N N . ILE B 1 49 ? 1.263 -24.312 -8.914 1 97.88 49 ILE B N 1
ATOM 1544 C CA . ILE B 1 49 ? -0.009 -23.688 -9.258 1 97.88 49 ILE B CA 1
ATOM 1545 C C . ILE B 1 49 ? -0.668 -23.125 -8 1 97.88 49 ILE B C 1
ATOM 1547 O O . ILE B 1 49 ? -1.196 -22.016 -8.008 1 97.88 49 ILE B O 1
ATOM 1551 N N . LYS B 1 50 ? -0.579 -23.859 -6.898 1 96.88 50 LYS B N 1
ATOM 1552 C CA . LYS B 1 50 ? -1.135 -23.375 -5.641 1 96.88 50 LYS B CA 1
ATOM 1553 C C . LYS B 1 50 ? -0.448 -22.094 -5.191 1 96.88 50 LYS B C 1
ATOM 1555 O O . LYS B 1 50 ? -1.107 -21.156 -4.73 1 96.88 50 LYS B O 1
ATOM 1560 N N . ARG B 1 51 ? 0.82 -22.062 -5.379 1 96.56 51 ARG B N 1
ATOM 1561 C CA . ARG B 1 51 ? 1.582 -20.875 -5.02 1 96.56 51 ARG B CA 1
ATOM 1562 C C . ARG B 1 51 ? 1.187 -19.688 -5.887 1 96.56 51 ARG B C 1
ATOM 1564 O O . ARG B 1 51 ? 0.988 -18.578 -5.383 1 96.56 51 ARG B O 1
ATOM 1571 N N . LEU B 1 52 ? 1.051 -19.922 -7.125 1 97.5 52 LEU B N 1
ATOM 1572 C CA . LEU B 1 52 ? 0.704 -18.859 -8.055 1 97.5 52 LEU B CA 1
ATOM 1573 C C . LEU B 1 52 ? -0.708 -18.344 -7.793 1 97.5 52 LEU B C 1
ATOM 1575 O O . LEU B 1 52 ? -0.967 -17.141 -7.895 1 97.5 52 LEU B O 1
ATOM 1579 N N . ILE B 1 53 ? -1.592 -19.219 -7.441 1 97.81 53 ILE B N 1
ATOM 1580 C CA . ILE B 1 53 ? -2.953 -18.812 -7.102 1 97.81 53 ILE B CA 1
ATOM 1581 C C . ILE B 1 53 ? -2.932 -17.922 -5.867 1 97.81 53 ILE B C 1
ATOM 1583 O O . ILE B 1 53 ? -3.568 -16.859 -5.852 1 97.81 53 ILE B O 1
ATOM 1587 N N . ARG B 1 54 ? -2.197 -18.266 -4.883 1 96.81 54 ARG B N 1
ATOM 1588 C CA . ARG B 1 54 ? -2.076 -17.469 -3.67 1 96.81 54 ARG B CA 1
ATOM 1589 C C . ARG B 1 54 ? -1.472 -16.094 -3.973 1 96.81 54 ARG B C 1
ATOM 1591 O O . ARG B 1 54 ? -1.994 -15.07 -3.533 1 96.81 54 ARG B O 1
ATOM 1598 N N . A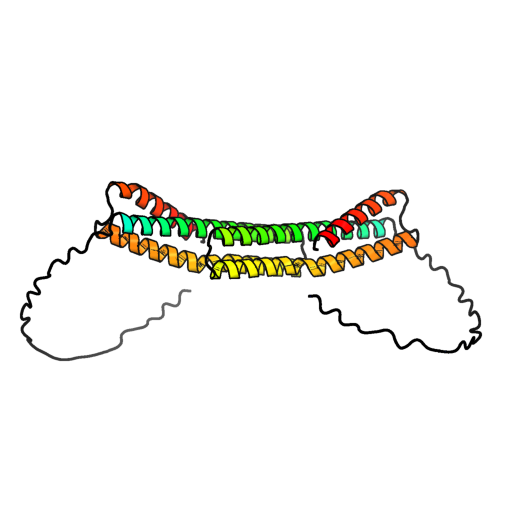SP B 1 55 ? -0.37 -16.141 -4.691 1 97 55 ASP B N 1
ATOM 1599 C CA . ASP B 1 55 ? 0.308 -14.883 -5.027 1 97 55 ASP B CA 1
ATOM 1600 C C . ASP B 1 55 ? -0.63 -13.93 -5.766 1 97 55 ASP B C 1
ATOM 1602 O O . ASP B 1 55 ? -0.756 -12.766 -5.391 1 97 55 ASP B O 1
ATOM 1606 N N . LEU B 1 56 ? -1.282 -14.453 -6.711 1 97.38 56 LEU B N 1
ATOM 1607 C CA . LEU B 1 56 ? -2.17 -13.625 -7.52 1 97.38 56 LEU B CA 1
ATOM 1608 C C . LEU B 1 56 ? -3.316 -13.07 -6.68 1 97.38 56 LEU B C 1
ATOM 1610 O O . LEU B 1 56 ? -3.652 -11.891 -6.777 1 97.38 56 LEU B O 1
ATOM 1614 N N . SER B 1 57 ? -3.9 -13.883 -5.863 1 97.5 57 SER B N 1
ATOM 1615 C CA . SER B 1 57 ? -4.988 -13.453 -4.992 1 97.5 57 SER B CA 1
ATOM 1616 C C . SER B 1 57 ? -4.543 -12.336 -4.055 1 97.5 57 SER B C 1
ATOM 1618 O O . SER B 1 57 ? -5.246 -11.336 -3.891 1 97.5 57 SER B O 1
ATOM 1620 N N . VAL B 1 58 ? -3.373 -12.492 -3.527 1 96.69 58 VAL B N 1
ATOM 1621 C CA . VAL B 1 58 ? -2.82 -11.523 -2.594 1 96.69 58 VAL B CA 1
ATOM 1622 C C . VAL B 1 58 ? -2.559 -10.203 -3.316 1 96.69 58 VAL B C 1
ATOM 1624 O O . VAL B 1 58 ? -2.906 -9.133 -2.814 1 96.69 58 VAL B O 1
ATOM 1627 N N . TYR B 1 59 ? -2.006 -10.266 -4.504 1 97.62 59 TYR B N 1
ATOM 1628 C CA . TYR B 1 59 ? -1.692 -9.055 -5.25 1 97.62 59 TYR B CA 1
ATOM 1629 C C . TYR B 1 59 ? -2.963 -8.305 -5.629 1 97.62 59 TYR B C 1
ATOM 1631 O O . TYR B 1 59 ? -3.008 -7.07 -5.562 1 97.62 59 TYR B O 1
ATOM 1639 N N . LYS B 1 60 ? -3.955 -9.016 -5.934 1 97.81 60 LYS B N 1
ATOM 1640 C CA . LYS B 1 60 ? -5.219 -8.391 -6.309 1 97.81 60 LYS B CA 1
ATOM 1641 C C . LYS B 1 60 ? -5.906 -7.766 -5.098 1 97.81 60 LYS B C 1
ATOM 1643 O O . LYS B 1 60 ? -6.492 -6.688 -5.195 1 97.81 60 LYS B O 1
ATOM 1648 N N . GLU B 1 61 ? -5.809 -8.445 -4.008 1 97.44 61 GLU B N 1
ATOM 1649 C CA . GLU B 1 61 ? -6.348 -7.875 -2.777 1 97.44 61 GLU B CA 1
ATOM 1650 C C . GLU B 1 61 ? -5.621 -6.586 -2.398 1 97.44 61 GLU B C 1
ATOM 1652 O O . GLU B 1 61 ? -6.25 -5.609 -1.986 1 97.44 61 GLU B O 1
ATOM 1657 N N . GLU B 1 62 ? -4.297 -6.625 -2.525 1 97.5 62 GLU B N 1
ATOM 1658 C CA . GLU B 1 62 ? -3.512 -5.426 -2.258 1 97.5 62 GLU B CA 1
ATOM 1659 C C . GLU B 1 62 ? -3.916 -4.281 -3.184 1 97.5 62 GLU B C 1
ATOM 1661 O O . GLU B 1 62 ? -4.078 -3.145 -2.74 1 97.5 62 GLU B O 1
ATOM 1666 N N . LEU B 1 63 ? -4.086 -4.57 -4.41 1 98.19 63 LEU B N 1
ATOM 1667 C CA . LEU B 1 63 ? -4.492 -3.568 -5.391 1 98.19 63 LEU B CA 1
ATOM 1668 C C . LEU B 1 63 ? -5.832 -2.949 -5.008 1 98.19 63 LEU B C 1
ATOM 1670 O O . LEU B 1 63 ? -5.973 -1.724 -4.996 1 98.19 63 LEU B O 1
ATOM 1674 N N . LYS B 1 64 ? -6.723 -3.771 -4.695 1 98.19 64 LYS B N 1
ATOM 1675 C CA . LYS B 1 64 ? -8.047 -3.289 -4.309 1 98.19 64 LYS B CA 1
ATOM 1676 C C . LYS B 1 64 ? -7.965 -2.4 -3.07 1 98.19 64 LYS B C 1
ATOM 1678 O O . LYS B 1 64 ? -8.633 -1.363 -3 1 98.19 64 LYS B O 1
ATOM 1683 N N . THR B 1 65 ? -7.18 -2.777 -2.111 1 98 65 THR B N 1
ATOM 1684 C CA . THR B 1 65 ? -6.996 -2 -0.89 1 98 65 THR B CA 1
ATOM 1685 C C . THR B 1 65 ? -6.477 -0.603 -1.21 1 98 65 THR B C 1
ATOM 1687 O O . THR B 1 65 ? -6.98 0.39 -0.678 1 98 65 THR B O 1
ATOM 1690 N N . GLU B 1 66 ? -5.496 -0.525 -2.105 1 98.31 66 GLU B N 1
ATOM 1691 C CA . GLU B 1 66 ? -4.922 0.764 -2.479 1 98.31 66 GLU B CA 1
ATOM 1692 C C . GLU B 1 66 ? -5.902 1.59 -3.303 1 98.31 66 GLU B C 1
ATOM 1694 O O . GLU B 1 66 ? -5.945 2.816 -3.184 1 98.31 66 GLU B O 1
ATOM 1699 N N . GLU B 1 67 ? -6.676 0.925 -4.098 1 98.56 67 GLU B N 1
ATOM 1700 C CA . GLU B 1 67 ? -7.711 1.615 -4.863 1 98.56 67 GLU B CA 1
ATOM 1701 C C . GLU B 1 67 ? -8.773 2.203 -3.943 1 98.56 67 GLU B C 1
ATOM 1703 O O . GLU B 1 67 ? -9.203 3.344 -4.125 1 98.56 67 GLU B O 1
ATOM 1708 N N . ASP B 1 68 ? -9.203 1.438 -3.012 1 98.56 68 ASP B N 1
ATOM 1709 C CA . ASP B 1 68 ? -10.18 1.914 -2.041 1 98.56 68 ASP B CA 1
ATOM 1710 C C . ASP B 1 68 ? -9.633 3.088 -1.232 1 98.56 68 ASP B C 1
ATOM 1712 O O . ASP B 1 68 ? -10.359 4.031 -0.924 1 98.56 68 ASP B O 1
ATOM 1716 N N . ARG B 1 69 ? -8.383 3.061 -0.968 1 98 69 ARG B N 1
ATOM 1717 C CA . ARG B 1 69 ? -7.738 4.156 -0.255 1 98 69 ARG B CA 1
ATOM 1718 C C . ARG B 1 69 ? -7.754 5.438 -1.085 1 98 69 ARG B C 1
ATOM 1720 O O . ARG B 1 69 ? -8.031 6.516 -0.562 1 98 69 ARG B O 1
ATOM 1727 N N . TYR B 1 70 ? -7.512 5.262 -2.281 1 98.62 70 TYR B N 1
ATOM 1728 C CA . TYR B 1 70 ? -7.562 6.406 -3.186 1 98.62 70 TYR B CA 1
ATOM 1729 C C . TYR B 1 70 ? -8.938 7.059 -3.164 1 98.62 70 TYR B C 1
ATOM 1731 O O . TYR B 1 70 ? -9.047 8.281 -3.053 1 98.62 70 TYR B O 1
ATOM 1739 N N . LEU B 1 71 ? -9.914 6.277 -3.305 1 98.5 71 LEU B N 1
ATOM 1740 C CA . LEU B 1 71 ? -11.273 6.797 -3.328 1 98.5 71 LEU B CA 1
ATOM 1741 C C . LEU B 1 71 ? -11.609 7.5 -2.018 1 98.5 71 LEU B C 1
ATOM 1743 O O . LEU B 1 71 ? -12.211 8.578 -2.02 1 98.5 71 LEU B O 1
ATOM 1747 N N . LYS B 1 72 ? -11.219 6.898 -0.936 1 98 72 LYS B N 1
ATOM 1748 C CA . LYS B 1 72 ? -11.445 7.492 0.378 1 98 72 LYS B CA 1
ATOM 1749 C C . LYS B 1 72 ? -10.727 8.828 0.51 1 98 72 LYS B C 1
ATOM 1751 O O . LYS B 1 72 ? -11.305 9.812 0.981 1 98 72 LYS B O 1
ATOM 1756 N N . TRP B 1 73 ? -9.453 8.922 0.031 1 97.44 73 TRP B N 1
ATOM 1757 C CA . TRP B 1 73 ? -8.664 10.148 0.131 1 97.44 73 TRP B CA 1
ATOM 1758 C C . TRP B 1 73 ? -9.234 11.234 -0.773 1 97.44 73 TRP B C 1
ATOM 1760 O O . TRP B 1 73 ? -9.25 12.414 -0.407 1 97.44 73 TRP B O 1
ATOM 1770 N N . LYS B 1 74 ? -9.719 10.797 -1.848 1 97.81 74 LYS B N 1
ATOM 1771 C CA . LYS B 1 74 ? -10.375 11.727 -2.758 1 97.81 74 LYS B CA 1
ATOM 1772 C C . LYS B 1 74 ? -11.617 12.336 -2.121 1 97.81 74 LYS B C 1
ATOM 1774 O O . LYS B 1 74 ? -11.82 13.555 -2.178 1 97.81 74 LYS B O 1
ATOM 1779 N N . GLU B 1 75 ? -12.398 11.523 -1.488 1 97.44 75 GLU B N 1
ATOM 1780 C CA . GLU B 1 75 ? -13.609 11.961 -0.803 1 97.44 75 GLU B CA 1
ATOM 1781 C C . GLU B 1 75 ? -13.281 12.883 0.369 1 97.44 75 GLU B C 1
ATOM 1783 O O . GLU B 1 75 ? -14.023 13.82 0.654 1 97.44 75 GLU B O 1
ATOM 1788 N N . ASP B 1 76 ? -12.172 12.672 0.953 1 94.88 76 ASP B N 1
ATOM 1789 C CA . ASP B 1 76 ? -11.75 13.445 2.119 1 94.88 76 ASP B CA 1
ATOM 1790 C C . ASP B 1 76 ? -11.109 14.766 1.701 1 94.88 76 ASP B C 1
ATOM 1792 O O . ASP B 1 76 ? -10.758 15.586 2.551 1 94.88 76 ASP B O 1
ATOM 1796 N N . GLY B 1 77 ? -10.914 14.977 0.461 1 94.88 77 GLY B N 1
ATOM 1797 C CA . GLY B 1 77 ? -10.375 16.234 -0.035 1 94.88 77 GLY B CA 1
ATOM 1798 C C . GLY B 1 77 ? -8.875 16.344 0.14 1 94.88 77 GLY B C 1
ATOM 1799 O O . GLY B 1 77 ? -8.352 17.422 0.437 1 94.88 77 GLY B O 1
ATOM 1800 N N . GLU B 1 78 ? -8.18 15.188 -0.001 1 94.62 78 GLU B N 1
ATOM 1801 C CA . GLU B 1 78 ? -6.723 15.188 0.078 1 94.62 78 GLU B CA 1
ATOM 1802 C C . GLU B 1 78 ? -6.105 15.984 -1.065 1 94.62 78 GLU B C 1
ATOM 1804 O O . GLU B 1 78 ? -6.738 16.172 -2.109 1 94.62 78 GLU B O 1
ATOM 1809 N N . ASP B 1 79 ? -4.875 16.469 -0.917 1 93.12 79 ASP B N 1
ATOM 1810 C CA . ASP B 1 79 ? -4.188 17.297 -1.903 1 93.12 79 ASP B CA 1
ATOM 1811 C C . ASP B 1 79 ? -3.912 16.5 -3.184 1 93.12 79 ASP B C 1
ATOM 1813 O O . ASP B 1 79 ? -3.711 15.289 -3.139 1 93.12 79 ASP B O 1
ATOM 1817 N N . GLU B 1 80 ? -3.859 17.25 -4.195 1 96.31 80 GLU B N 1
ATOM 1818 C CA . GLU B 1 80 ? -3.672 16.656 -5.512 1 96.31 80 GLU B CA 1
ATOM 1819 C C . GLU B 1 80 ? -2.348 15.898 -5.594 1 96.31 80 GLU B C 1
ATOM 1821 O O . GLU B 1 80 ? -2.26 14.859 -6.246 1 96.31 80 GLU B O 1
ATOM 1826 N N . TYR B 1 81 ? -1.383 16.422 -5.031 1 96.31 81 TYR B N 1
ATOM 1827 C CA . TYR B 1 81 ? -0.076 15.773 -5.035 1 96.31 81 TYR B CA 1
ATOM 1828 C C . TYR B 1 81 ? -0.15 14.391 -4.395 1 96.31 81 TYR B C 1
ATOM 1830 O O . TYR B 1 81 ? 0.341 13.406 -4.965 1 96.31 81 TYR B O 1
ATOM 1838 N N . VAL B 1 82 ? -0.77 14.297 -3.201 1 96.38 82 VAL B N 1
ATOM 1839 C CA . VAL B 1 82 ? -0.911 13.031 -2.484 1 96.38 82 VAL B CA 1
ATOM 1840 C C . VAL B 1 82 ? -1.717 12.047 -3.326 1 96.38 82 VAL B C 1
ATOM 1842 O O . VAL B 1 82 ? -1.363 10.867 -3.424 1 96.38 82 VAL B O 1
ATOM 1845 N N . LEU B 1 83 ? -2.76 12.523 -3.949 1 97.94 83 LEU B N 1
ATOM 1846 C CA . LEU B 1 83 ? -3.588 11.672 -4.793 1 97.94 83 LEU B CA 1
ATOM 1847 C C . LEU B 1 83 ? -2.787 11.133 -5.977 1 97.94 83 LEU B C 1
ATOM 1849 O O . LEU B 1 83 ? -2.943 9.977 -6.363 1 97.94 83 LEU B O 1
ATOM 1853 N N . ARG B 1 84 ? -1.973 11.977 -6.539 1 98.12 84 ARG B N 1
ATOM 1854 C CA . ARG B 1 84 ? -1.114 11.531 -7.633 1 98.12 84 ARG B CA 1
ATOM 1855 C C . ARG B 1 84 ? -0.141 10.453 -7.164 1 98.12 84 ARG B C 1
ATOM 1857 O O . ARG B 1 84 ? 0.071 9.461 -7.855 1 98.12 84 ARG B O 1
ATOM 1864 N N . LYS B 1 85 ? 0.369 10.688 -5.969 1 97.69 85 LYS B N 1
ATOM 1865 C CA . LYS B 1 85 ? 1.271 9.68 -5.414 1 97.69 85 LYS B CA 1
ATOM 1866 C C . LYS B 1 85 ? 0.542 8.367 -5.164 1 97.69 85 LYS B C 1
ATOM 1868 O O . LYS B 1 85 ? 1.069 7.289 -5.457 1 97.69 85 LYS B O 1
ATOM 1873 N N . GLN B 1 86 ? -0.634 8.414 -4.664 1 98.5 86 GLN B N 1
ATOM 1874 C CA . GLN B 1 86 ? -1.407 7.203 -4.418 1 98.5 86 GLN B CA 1
ATOM 1875 C C . GLN B 1 86 ? -1.713 6.473 -5.723 1 98.5 86 GLN B C 1
ATOM 1877 O O . GLN B 1 86 ? -1.722 5.238 -5.762 1 98.5 86 GLN B O 1
ATOM 1882 N N . LYS B 1 87 ? -1.938 7.207 -6.812 1 98.75 87 LYS B N 1
ATOM 1883 C CA . LYS B 1 87 ? -2.125 6.578 -8.117 1 98.75 87 LYS B CA 1
ATOM 1884 C C . LYS B 1 87 ? -0.866 5.84 -8.562 1 98.75 87 LYS B C 1
ATOM 1886 O O . LYS B 1 87 ? -0.949 4.762 -9.156 1 98.75 87 LYS B O 1
ATOM 1891 N N . GLN B 1 88 ? 0.255 6.383 -8.266 1 98.62 88 GLN B N 1
ATOM 1892 C CA . GLN B 1 88 ? 1.505 5.691 -8.562 1 98.62 88 GLN B CA 1
ATOM 1893 C C . GLN B 1 88 ? 1.633 4.41 -7.75 1 98.62 88 GLN B C 1
ATOM 1895 O O . GLN B 1 88 ? 2.076 3.381 -8.266 1 98.62 88 GLN B O 1
ATOM 1900 N N . VAL B 1 89 ? 1.257 4.523 -6.477 1 98.75 89 VAL B N 1
ATOM 1901 C CA . VAL B 1 89 ? 1.241 3.336 -5.629 1 98.75 89 VAL B CA 1
ATOM 1902 C C . VAL B 1 89 ? 0.36 2.262 -6.258 1 98.75 89 VAL B C 1
ATOM 1904 O O . VAL B 1 89 ? 0.758 1.098 -6.348 1 98.75 89 VAL B O 1
ATOM 1907 N N . ILE B 1 90 ? -0.82 2.635 -6.754 1 98.81 90 ILE B N 1
ATOM 1908 C CA . ILE B 1 90 ? -1.77 1.722 -7.383 1 98.81 90 ILE B CA 1
ATOM 1909 C C . ILE B 1 90 ? -1.142 1.103 -8.625 1 98.81 90 ILE B C 1
ATOM 1911 O O . ILE B 1 90 ? -1.234 -0.108 -8.844 1 98.81 90 ILE B O 1
ATOM 1915 N N . ASN B 1 91 ? -0.487 1.912 -9.391 1 98.56 91 ASN B N 1
ATOM 1916 C CA . ASN B 1 91 ? 0.159 1.419 -10.602 1 98.56 91 ASN B CA 1
ATOM 1917 C C . ASN B 1 91 ? 1.241 0.391 -10.281 1 98.56 91 ASN B C 1
ATOM 1919 O O . ASN B 1 91 ? 1.37 -0.617 -10.984 1 98.56 91 ASN B O 1
ATOM 1923 N N . GLU B 1 92 ? 1.99 0.647 -9.227 1 98.5 92 GLU B N 1
ATOM 1924 C CA . GLU B 1 92 ? 3.033 -0.3 -8.844 1 98.5 92 GLU B CA 1
ATOM 1925 C C . GLU B 1 92 ? 2.432 -1.622 -8.375 1 98.5 92 GLU B C 1
ATOM 1927 O O . GLU B 1 92 ? 2.975 -2.691 -8.664 1 98.5 92 GLU B O 1
ATOM 1932 N N . CYS B 1 93 ? 1.321 -1.571 -7.688 1 98.12 93 CYS B N 1
ATOM 1933 C CA . CYS B 1 93 ? 0.62 -2.787 -7.289 1 98.12 93 CYS B CA 1
ATOM 1934 C C . CYS B 1 93 ? 0.111 -3.547 -8.508 1 98.12 93 CYS B C 1
ATOM 1936 O O . CYS B 1 93 ? 0.255 -4.766 -8.594 1 98.12 93 CYS B O 1
ATOM 1938 N N . TRP B 1 94 ? -0.44 -2.766 -9.508 1 98.19 94 TRP B N 1
ATOM 1939 C CA . TRP B 1 94 ? -0.99 -3.371 -10.719 1 98.19 94 TRP B CA 1
ATOM 1940 C C . TRP B 1 94 ? 0.087 -4.129 -11.484 1 98.19 94 TRP B C 1
ATOM 1942 O O . TRP B 1 94 ? -0.179 -5.191 -12.055 1 98.19 94 TRP B O 1
ATOM 1952 N N . ARG B 1 95 ? 1.269 -3.73 -11.43 1 97.75 95 ARG B N 1
ATOM 1953 C CA . ARG B 1 95 ? 2.355 -4.273 -12.234 1 97.75 95 ARG B CA 1
ATOM 1954 C C . ARG B 1 95 ? 2.738 -5.672 -11.773 1 97.75 95 ARG B C 1
ATOM 1956 O O . ARG B 1 95 ? 3.426 -6.406 -12.484 1 97.75 95 ARG B O 1
ATOM 1963 N N . MET B 1 96 ? 2.32 -6.059 -10.57 1 96.88 96 MET B N 1
ATOM 1964 C CA . MET B 1 96 ? 2.664 -7.383 -10.062 1 96.88 96 MET B CA 1
ATOM 1965 C C . MET B 1 96 ? 1.702 -8.438 -10.594 1 96.88 96 MET B C 1
ATOM 1967 O O . MET B 1 96 ? 1.938 -9.641 -10.438 1 96.88 96 MET B O 1
ATOM 1971 N N . ILE B 1 97 ? 0.74 -8.047 -11.305 1 97.56 97 ILE B N 1
ATOM 1972 C CA . ILE B 1 97 ? -0.387 -8.93 -11.57 1 97.56 97 ILE B CA 1
ATOM 1973 C C . ILE B 1 97 ? -0.227 -9.57 -12.945 1 97.56 97 ILE B C 1
ATOM 1975 O O . ILE B 1 97 ? -0.316 -10.797 -13.086 1 97.56 97 ILE B O 1
ATOM 1979 N N . PRO B 1 98 ? 0.067 -8.844 -14.023 1 96.94 98 PRO B N 1
ATOM 1980 C CA . PRO B 1 98 ? 0.005 -9.414 -15.367 1 96.94 98 PRO B CA 1
ATOM 1981 C C . PRO B 1 98 ? 0.939 -10.609 -15.555 1 96.94 98 PRO B C 1
ATOM 1983 O O . PRO B 1 98 ? 0.532 -11.633 -16.094 1 96.94 98 PRO B O 1
ATOM 1986 N N . ASP B 1 99 ? 2.17 -10.508 -15.078 1 94.94 99 ASP B N 1
ATOM 1987 C CA . ASP B 1 99 ? 3.113 -11.609 -15.242 1 94.94 99 ASP B CA 1
ATOM 1988 C C . ASP B 1 99 ? 2.674 -12.828 -14.438 1 94.94 99 ASP B C 1
ATOM 1990 O O . ASP B 1 99 ? 2.777 -13.961 -14.914 1 94.94 99 ASP B O 1
ATOM 1994 N N . THR B 1 100 ? 2.178 -12.57 -13.297 1 96.44 100 THR B N 1
ATOM 1995 C CA . THR B 1 100 ? 1.711 -13.664 -12.453 1 96.44 100 THR B CA 1
ATOM 1996 C C . THR B 1 100 ? 0.532 -14.383 -13.109 1 96.44 100 THR B C 1
ATOM 1998 O O . THR B 1 100 ? 0.459 -15.617 -13.086 1 96.44 100 THR B O 1
ATOM 2001 N N . GLU B 1 101 ? -0.332 -13.602 -13.711 1 97 101 GLU B N 1
ATOM 2002 C CA . GLU B 1 101 ? -1.457 -14.18 -14.445 1 97 101 GLU B CA 1
ATOM 2003 C C . GLU B 1 101 ? -0.976 -15.047 -15.602 1 97 101 GLU B C 1
ATOM 2005 O O . GLU B 1 101 ? -1.485 -16.156 -15.805 1 97 101 GLU B O 1
ATOM 2010 N N . ARG B 1 102 ? 0.007 -14.578 -16.312 1 96.88 102 ARG B N 1
ATOM 2011 C CA . ARG B 1 102 ? 0.545 -15.32 -17.438 1 96.88 102 ARG B CA 1
ATOM 2012 C C . ARG B 1 102 ? 1.198 -16.625 -16.984 1 96.88 102 ARG B C 1
ATOM 2014 O O . ARG B 1 102 ? 0.975 -17.672 -17.578 1 96.88 102 ARG B O 1
ATOM 2021 N N . ARG B 1 103 ? 1.98 -16.484 -15.93 1 97.06 103 ARG B N 1
ATOM 2022 C CA . ARG B 1 103 ? 2.65 -17.672 -15.391 1 97.06 103 ARG B CA 1
ATOM 2023 C C . ARG B 1 103 ? 1.637 -18.703 -14.906 1 97.06 103 ARG B C 1
ATOM 2025 O O . ARG B 1 103 ? 1.807 -19.906 -15.141 1 97.06 103 ARG B O 1
ATOM 2032 N N . LEU B 1 104 ? 0.593 -18.297 -14.305 1 98.06 104 LEU B N 1
ATOM 2033 C CA . LEU B 1 104 ? -0.451 -19.188 -13.828 1 98.06 104 LEU B CA 1
ATOM 2034 C C . LEU B 1 104 ? -1.164 -19.859 -14.992 1 98.06 104 LEU B C 1
ATOM 2036 O O . LEU B 1 104 ? -1.402 -21.078 -14.961 1 98.06 104 LEU B O 1
ATOM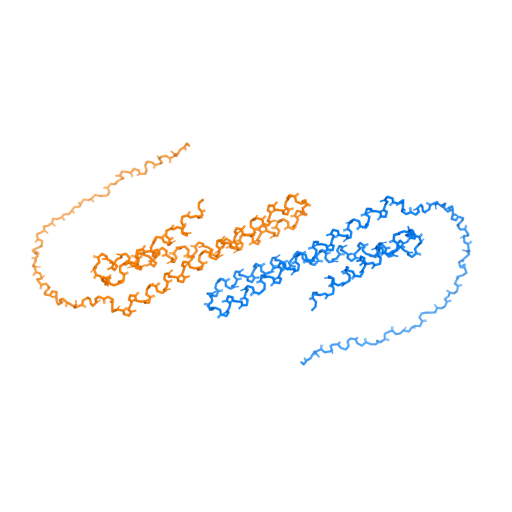 2040 N N . ALA B 1 105 ? -1.446 -19.047 -15.977 1 96.94 105 ALA B N 1
ATOM 2041 C CA . ALA B 1 105 ? -2.105 -19.594 -17.156 1 96.94 105 ALA B CA 1
ATOM 2042 C C . ALA B 1 105 ? -1.255 -20.672 -17.812 1 96.94 105 ALA B C 1
ATOM 2044 O O . ALA B 1 105 ? -1.769 -21.719 -18.203 1 96.94 105 ALA B O 1
ATOM 2045 N N . TYR B 1 106 ? 0.038 -20.438 -17.906 1 97.56 106 TYR B N 1
ATOM 2046 C CA . TYR B 1 106 ? 0.959 -21.391 -18.516 1 97.56 106 TYR B CA 1
ATOM 2047 C C . TYR B 1 106 ? 1.03 -22.672 -17.688 1 97.56 106 TYR B C 1
ATOM 2049 O O . TYR B 1 106 ? 0.998 -23.781 -18.25 1 97.56 106 TYR B O 1
ATOM 2057 N N . ALA B 1 107 ? 1.124 -22.516 -16.406 1 97.5 107 ALA B N 1
ATOM 2058 C CA . ALA B 1 107 ? 1.19 -23.672 -15.523 1 97.5 107 ALA B CA 1
ATOM 2059 C C . ALA B 1 107 ? -0.083 -24.516 -15.617 1 97.5 107 ALA B C 1
ATOM 2061 O O . ALA B 1 107 ? -0.027 -25.734 -15.609 1 97.5 107 ALA B O 1
ATOM 2062 N N . LEU B 1 108 ? -1.188 -23.859 -15.75 1 97 108 LEU B N 1
ATOM 2063 C CA . LEU B 1 108 ? -2.467 -24.547 -15.875 1 97 108 LEU B CA 1
ATOM 2064 C C . LEU B 1 108 ? -2.553 -25.312 -17.203 1 97 108 LEU B C 1
ATOM 2066 O O . LEU B 1 108 ? -3.113 -26.406 -17.25 1 97 108 LEU B O 1
ATOM 2070 N N . GLU B 1 109 ? -2.027 -24.703 -18.219 1 96.19 109 GLU B N 1
ATOM 2071 C CA . GLU B 1 109 ? -2.02 -25.359 -19.516 1 96.19 109 GLU B CA 1
ATOM 2072 C C . GLU B 1 109 ? -1.223 -26.672 -19.484 1 96.19 109 GLU B C 1
ATOM 2074 O O . GLU B 1 109 ? -1.647 -27.672 -20.047 1 96.19 109 GLU B O 1
ATOM 2079 N N . LYS B 1 110 ? -0.108 -26.641 -18.828 1 95.5 110 LYS B N 1
ATOM 2080 C CA . LYS B 1 110 ? 0.704 -27.844 -18.688 1 95.5 110 LYS B CA 1
ATOM 2081 C C . LYS B 1 110 ? -0.04 -28.922 -17.891 1 95.5 110 LYS B C 1
ATOM 2083 O O . LYS B 1 110 ? 0.023 -30.109 -18.234 1 95.5 110 LYS B O 1
ATOM 2088 N N . LEU B 1 111 ? -0.721 -28.562 -16.875 1 94.69 111 LEU B N 1
ATOM 2089 C CA . LEU B 1 111 ? -1.492 -29.5 -16.062 1 94.69 111 LEU B CA 1
ATOM 2090 C C . LEU B 1 111 ? -2.627 -30.109 -16.891 1 94.69 111 LEU B C 1
ATOM 2092 O O . LEU B 1 111 ? -2.91 -31.312 -16.766 1 94.69 111 LEU B O 1
ATOM 2096 N N . ARG B 1 112 ? -3.238 -29.281 -17.688 1 92.25 112 ARG B N 1
ATOM 2097 C CA . ARG B 1 112 ? -4.309 -29.75 -18.562 1 92.25 112 ARG B CA 1
ATOM 2098 C C . ARG B 1 112 ? -3.785 -30.781 -19.562 1 92.25 112 ARG B C 1
ATOM 2100 O O . ARG B 1 112 ? -4.457 -31.781 -19.828 1 92.25 112 ARG B O 1
ATOM 2107 N N . GLN B 1 113 ? -2.604 -30.562 -20.094 1 93.69 113 GLN B N 1
ATOM 2108 C CA . GLN B 1 113 ? -1.978 -31.516 -21 1 93.69 113 GLN B CA 1
ATOM 2109 C C . GLN B 1 113 ? -1.727 -32.844 -20.297 1 93.69 113 GLN B C 1
ATOM 2111 O O . GLN B 1 113 ? -1.967 -33.906 -20.859 1 93.69 113 GLN B O 1
ATOM 2116 N N . ASP B 1 114 ? -1.287 -32.688 -19.094 1 92.19 114 ASP B N 1
ATOM 2117 C CA . ASP B 1 114 ? -1.072 -33.906 -18.312 1 92.19 114 ASP B CA 1
ATOM 2118 C C . ASP B 1 114 ? -2.381 -34.688 -18.109 1 92.19 114 ASP B C 1
ATOM 2120 O O . ASP B 1 114 ? -2.408 -35.906 -18.172 1 92.19 114 ASP B O 1
ATOM 2124 N N . GLN B 1 115 ? -3.41 -34.031 -17.828 1 89.56 115 GLN B N 1
ATOM 2125 C CA . GLN B 1 115 ? -4.723 -34.625 -17.641 1 89.56 115 GLN B CA 1
ATOM 2126 C C . GLN B 1 115 ? -5.199 -35.312 -18.906 1 89.56 115 GLN B C 1
ATOM 2128 O O . GLN B 1 115 ? -5.688 -36.469 -18.844 1 89.56 115 GLN B O 1
ATOM 2133 N N . MET B 1 116 ? -4.988 -34.688 -20.062 1 91.56 116 MET B N 1
ATOM 2134 C CA . MET B 1 116 ? -5.398 -35.25 -21.344 1 91.56 116 MET B CA 1
ATOM 2135 C C . MET B 1 116 ? -4.598 -36.5 -21.672 1 91.56 116 MET B C 1
ATOM 2137 O O . MET B 1 116 ? -5.117 -37.438 -22.297 1 91.56 116 MET B O 1
ATOM 2141 N N . GLU B 1 117 ? -3.406 -36.562 -21.188 1 91.81 117 GLU B N 1
ATOM 2142 C CA . GLU B 1 117 ? -2.529 -37.688 -21.438 1 91.81 117 GLU B CA 1
ATOM 2143 C C . GLU B 1 117 ? -2.723 -38.781 -20.406 1 91.81 117 GLU B C 1
ATOM 2145 O O . GLU B 1 117 ? -2.049 -39.812 -20.453 1 91.81 117 GLU B O 1
ATOM 2150 N N . GLY B 1 118 ? -3.592 -38.531 -19.438 1 88.56 118 GLY B N 1
ATOM 2151 C CA . GLY B 1 118 ? -3.904 -39.531 -18.438 1 88.56 118 GLY B CA 1
ATOM 2152 C C . GLY B 1 118 ? -2.846 -39.656 -17.359 1 88.56 118 GLY B C 1
ATOM 2153 O O . GLY B 1 118 ? -2.709 -40.719 -16.734 1 88.56 118 GLY B O 1
ATOM 2154 N N . LYS B 1 119 ? -2.064 -38.625 -17.188 1 88.56 119 LYS B N 1
ATOM 2155 C CA . LYS B 1 119 ? -0.958 -38.656 -16.234 1 88.56 119 LYS B CA 1
ATOM 2156 C C . LYS B 1 119 ? -1.428 -38.281 -14.828 1 88.56 119 LYS B C 1
ATOM 2158 O O . LYS B 1 119 ? -0.658 -38.375 -13.875 1 88.56 119 LYS B O 1
ATOM 2163 N N . ILE B 1 120 ? -2.721 -37.906 -14.703 1 90.12 120 ILE B N 1
ATOM 2164 C CA . ILE B 1 120 ? -3.246 -37.562 -13.398 1 90.12 120 ILE B CA 1
ATOM 2165 C C . ILE B 1 120 ? -3.881 -38.781 -12.734 1 90.12 120 ILE B C 1
ATOM 2167 O O . ILE B 1 120 ? -4.719 -39.438 -13.336 1 90.12 120 ILE B O 1
ATOM 2171 N N . THR B 1 121 ? -3.406 -39.062 -11.594 1 85.69 121 THR B N 1
ATOM 2172 C CA . THR B 1 121 ? -3.916 -40.219 -10.875 1 85.69 121 THR B CA 1
ATOM 2173 C C . THR B 1 121 ? -5.344 -39.969 -10.391 1 85.69 121 THR B C 1
ATOM 2175 O O . THR B 1 121 ? -5.758 -38.812 -10.234 1 85.69 121 THR B O 1
ATOM 2178 N N . GLU B 1 122 ? -6.074 -41.031 -10.086 1 86.06 122 GLU B N 1
ATOM 2179 C CA . GLU B 1 122 ? -7.441 -40.938 -9.594 1 86.06 122 GLU B CA 1
ATOM 2180 C C . GLU B 1 122 ? -7.496 -40.219 -8.258 1 86.06 122 GLU B C 1
ATOM 2182 O O . GLU B 1 122 ? -8.438 -39.469 -7.988 1 86.06 122 GLU B O 1
ATOM 2187 N N . GLU B 1 123 ? -6.406 -40.375 -7.469 1 87.38 123 GLU B N 1
ATOM 2188 C CA . GLU B 1 123 ? -6.348 -39.75 -6.141 1 87.38 123 GLU B CA 1
ATOM 2189 C C . GLU B 1 123 ? -6.18 -38.25 -6.234 1 87.38 123 GLU B C 1
ATOM 2191 O O . GLU B 1 123 ? -6.574 -37.531 -5.324 1 87.38 123 GLU B O 1
ATOM 2196 N N . ASP B 1 124 ? -5.719 -37.781 -7.441 1 90.12 124 ASP B N 1
ATOM 2197 C CA . ASP B 1 124 ? -5.367 -36.375 -7.566 1 90.12 124 ASP B CA 1
ATOM 2198 C C . ASP B 1 124 ? -6.422 -35.625 -8.375 1 90.12 124 ASP B C 1
ATOM 2200 O O . ASP B 1 124 ? -6.383 -34.375 -8.453 1 90.12 124 ASP B O 1
ATOM 2204 N N . ILE B 1 125 ? -7.352 -36.312 -8.852 1 88.38 125 ILE B N 1
ATOM 2205 C CA . ILE B 1 125 ? -8.297 -35.688 -9.789 1 88.38 125 ILE B CA 1
ATOM 2206 C C . ILE B 1 125 ? -9.109 -34.625 -9.086 1 88.38 125 ILE B C 1
ATOM 2208 O O . ILE B 1 125 ? -9.289 -33.531 -9.609 1 88.38 125 ILE B O 1
ATOM 2212 N N . PHE B 1 126 ? -9.562 -34.938 -7.922 1 89.75 126 PHE B N 1
ATOM 2213 C CA . PHE B 1 126 ? -10.398 -34 -7.195 1 89.75 126 PHE B CA 1
ATOM 2214 C C . PHE B 1 126 ? -9.617 -32.75 -6.848 1 89.75 126 PHE B C 1
ATOM 2216 O O . PHE B 1 126 ? -10.102 -31.625 -7.051 1 89.75 126 PHE B O 1
ATOM 2223 N N . CYS B 1 127 ? -8.445 -32.875 -6.34 1 90.12 127 CYS B N 1
ATOM 2224 C CA . CYS B 1 127 ? -7.59 -31.766 -5.973 1 90.12 127 CYS B CA 1
ATOM 2225 C C . CYS B 1 127 ? -7.277 -30.906 -7.191 1 90.12 127 CYS B C 1
ATOM 2227 O O . CYS B 1 127 ? -7.32 -29.672 -7.109 1 90.12 127 CYS B O 1
ATOM 2229 N N . VAL B 1 128 ? -7.062 -31.5 -8.266 1 92.25 128 VAL B N 1
ATOM 2230 C CA . VAL B 1 128 ? -6.715 -30.797 -9.5 1 92.25 128 VAL B CA 1
ATOM 2231 C C . VAL B 1 128 ? -7.926 -30.031 -10.008 1 92.25 128 VAL B C 1
ATOM 2233 O O . VAL B 1 128 ? -7.801 -28.859 -10.406 1 92.25 128 VAL B O 1
ATOM 2236 N N . GLU B 1 129 ? -9.039 -30.609 -9.922 1 91.75 129 GLU B N 1
ATOM 2237 C CA . GLU B 1 129 ? -10.25 -29.938 -10.375 1 91.75 129 GLU B CA 1
ATOM 2238 C C . GLU B 1 129 ? -10.547 -28.703 -9.531 1 91.75 129 GLU B C 1
ATOM 2240 O O . GLU B 1 129 ? -10.898 -27.656 -10.062 1 91.75 129 GLU B O 1
ATOM 2245 N N . THR B 1 130 ? -10.477 -28.828 -8.25 1 93.62 130 THR B N 1
ATOM 2246 C CA . THR B 1 130 ? -10.719 -27.703 -7.34 1 93.62 130 THR B CA 1
ATOM 2247 C C . THR B 1 130 ? -9.719 -26.578 -7.59 1 93.62 130 THR B C 1
ATOM 2249 O O . THR B 1 130 ? -10.102 -25.406 -7.625 1 93.62 130 THR B O 1
ATOM 2252 N N . MET B 1 131 ? -8.508 -26.953 -7.801 1 94.25 131 MET B N 1
ATOM 2253 C CA . MET B 1 131 ? -7.441 -25.984 -8.047 1 94.25 131 MET B CA 1
ATOM 2254 C C . MET B 1 131 ? -7.68 -25.234 -9.352 1 94.25 131 MET B C 1
ATOM 2256 O O . MET B 1 131 ? -7.473 -24.031 -9.422 1 94.25 131 MET B O 1
ATOM 2260 N N . VAL B 1 132 ? -8.086 -25.969 -10.273 1 93.12 132 VAL B N 1
ATOM 2261 C CA . VAL B 1 132 ? -8.352 -25.375 -11.578 1 93.12 132 VAL B CA 1
ATOM 2262 C C . VAL B 1 132 ? -9.516 -24.391 -11.477 1 93.12 132 VAL B C 1
ATOM 2264 O O . VAL B 1 132 ? -9.477 -23.297 -12.062 1 93.12 132 VAL B O 1
ATOM 2267 N N . LYS B 1 133 ? -10.477 -24.719 -10.711 1 93.25 133 LYS B N 1
ATOM 2268 C CA . LYS B 1 133 ? -11.609 -23.828 -10.484 1 93.25 133 LYS B CA 1
ATOM 2269 C C . LYS B 1 133 ? -11.172 -22.562 -9.758 1 93.25 133 LYS B C 1
ATOM 2271 O O . LYS B 1 133 ? -11.555 -21.453 -10.148 1 93.25 133 LYS B O 1
ATOM 2276 N N . GLU B 1 134 ? -10.422 -22.703 -8.75 1 94.19 134 GLU B N 1
ATOM 2277 C CA . GLU B 1 134 ? -9.914 -21.562 -7.992 1 94.19 134 GLU B CA 1
ATOM 2278 C C . GLU B 1 134 ? -9.062 -20.641 -8.875 1 94.19 134 GLU B C 1
ATOM 2280 O O . GLU B 1 134 ? -9.18 -19.422 -8.797 1 94.19 134 GLU B O 1
ATOM 2285 N N . ALA B 1 135 ? -8.242 -21.25 -9.648 1 96.06 135 ALA B N 1
ATOM 2286 C CA . ALA B 1 135 ? -7.402 -20.5 -10.57 1 96.06 135 ALA B CA 1
ATOM 2287 C C . ALA B 1 135 ? -8.25 -19.688 -11.539 1 96.06 135 ALA B C 1
ATOM 2289 O O . ALA B 1 135 ? -7.941 -18.516 -11.82 1 96.06 135 ALA B O 1
ATOM 2290 N N . GLY B 1 136 ? -9.297 -20.312 -1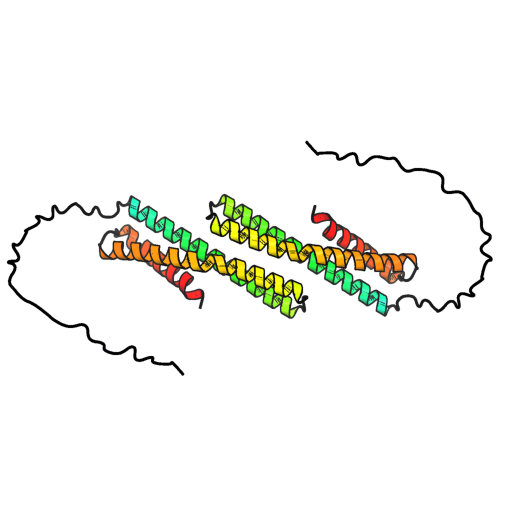2.008 1 93.44 136 GLY B N 1
ATOM 2291 C CA . GLY B 1 136 ? -10.211 -19.609 -12.891 1 93.44 136 GLY B CA 1
ATOM 2292 C C . GLY B 1 136 ? -10.828 -18.391 -12.242 1 93.44 136 GLY B C 1
ATOM 2293 O O . GLY B 1 136 ? -10.961 -17.344 -12.883 1 93.44 136 GLY B O 1
ATOM 2294 N N . ILE B 1 137 ? -11.211 -18.484 -11.039 1 93.12 137 ILE B N 1
ATOM 2295 C CA . ILE B 1 137 ? -11.844 -17.391 -10.305 1 93.12 137 ILE B CA 1
ATOM 2296 C C . ILE B 1 137 ? -10.852 -16.234 -10.125 1 93.12 137 ILE B C 1
ATOM 2298 O O . ILE B 1 137 ? -11.195 -15.078 -10.328 1 93.12 137 ILE B O 1
ATOM 2302 N N . VAL B 1 138 ? -9.633 -16.547 -9.781 1 95.06 138 VAL B N 1
ATOM 2303 C CA . VAL B 1 138 ? -8.641 -15.516 -9.477 1 95.06 138 VAL B CA 1
ATOM 2304 C C . VAL B 1 138 ? -8.203 -14.82 -10.766 1 95.06 138 VAL B C 1
ATOM 2306 O O . VAL B 1 138 ? -7.895 -13.633 -10.758 1 95.06 138 VAL B O 1
ATOM 2309 N N . ILE B 1 139 ? -8.172 -15.539 -11.828 1 92.62 139 ILE B N 1
ATOM 2310 C CA . ILE B 1 139 ? -7.762 -14.953 -13.102 1 92.62 139 ILE B CA 1
ATOM 2311 C C . ILE B 1 139 ? -8.883 -14.07 -13.648 1 92.62 139 ILE B C 1
ATOM 2313 O O . ILE B 1 139 ? -8.625 -12.984 -14.164 1 92.62 139 ILE B O 1
ATOM 2317 N N . GLU B 1 140 ? -10.172 -14.477 -13.672 1 82.81 140 GLU B N 1
ATOM 2318 C CA . GLU B 1 140 ? -11.32 -13.742 -14.195 1 82.81 140 GLU B CA 1
ATOM 2319 C C . GLU B 1 140 ? -11.594 -12.492 -13.375 1 82.81 140 GLU B C 1
ATOM 2321 O O . GLU B 1 140 ? -12.062 -11.484 -13.906 1 82.81 140 GLU B O 1
ATOM 2326 N N . HIS B 1 141 ? -11.578 -12.43 -12.133 1 63.28 141 HIS B N 1
ATOM 2327 C CA . HIS B 1 141 ? -11.922 -11.281 -11.305 1 63.28 141 HIS B CA 1
ATOM 2328 C C . HIS B 1 141 ? -11.094 -10.055 -11.688 1 63.28 141 HIS B C 1
ATOM 2330 O O . HIS B 1 141 ? -11.312 -8.969 -11.156 1 63.28 141 HIS B O 1
ATOM 2336 N N . SER B 1 142 ? -10.172 -9.969 -12.453 1 54.53 142 SER B N 1
ATOM 2337 C CA . SER B 1 142 ? -9.523 -8.734 -12.906 1 54.53 142 SER B CA 1
ATOM 2338 C C . SER B 1 142 ? -10.438 -7.938 -13.828 1 54.53 142 SER B C 1
ATOM 2340 O O . SER B 1 142 ? -10.109 -6.809 -14.203 1 54.53 142 SER B O 1
ATOM 2342 N N . ARG B 1 143 ? -11.578 -8.461 -14.367 1 43.78 143 ARG B N 1
ATOM 2343 C CA . ARG B 1 143 ? -12.398 -7.688 -15.289 1 43.78 143 ARG B CA 1
ATOM 2344 C C . ARG B 1 143 ? -13.438 -6.859 -14.539 1 43.78 143 ARG B C 1
ATOM 2346 O O . ARG B 1 143 ? -13.906 -7.266 -13.469 1 43.78 143 ARG B O 1
#

Organism: Pneumocystis jirovecii (NCBI:txid42068)